Protein 2FA1 (pdb70)

Secondary structure (DSSP, 8-state):
-PPPSSSEEEETT--SS-TT-EEEEEEEEEPPHHHHHHHTS-TTSEEEEEEEEEEETTEEEEEEEEEES-GGGHHHHTT--BS-HHHHHHHHH---EEEEEEEEEEEE--THHHHHHT--TT-EEEEEEEEEEETT-SS-SEEEEEEEETTTEEEEEE-/-PPPSSSEEEETTTGGG-TT-EEEEEEEEEPPHHHHHHHT--TT-EEEEEEEEEEETTEEEEEEEEEES-GGGHHHHTT--BS-HHHHHHHHH---EEEEEEEEEEEE--THHHHHHT--TT-EEEEEEEEEEESS-SSEEEEEEEEEETTTEEEEEE-

InterPro domains:
  IPR000524 Transcription regulator HTH, GntR [PF00392] (14-75)
  IPR000524 Transcription regulator HTH, GntR [PR00035] (35-49)
  IPR000524 Transcription regulator HTH, GntR [PR00035] (49-65)
  IPR000524 Transcription regulator HTH, GntR [PS50949] (11-78)
  IPR000524 Transcription regulator HTH, GntR [SM00345] (17-75)
  IPR000524 Transcription regulator HTH, GntR [cd07377] (12-75)
  IPR011663 UbiC transcription regulator-associated [PF07702] (97-235)
  IPR011663 UbiC transcription regulator-associated [SM00866] (96-236)
  IPR012702 Phosphonate C-P lyase system, transcriptional regulator PhnF [TIGR02325] (6-241)
  IPR028978 Chorismate pyruvate-lyase/UbiC transcription regulator-associated domain superfamily [G3DSA:3.40.1410.10] (83-241)
  IPR028978 Chorismate pyruvate-lyase/UbiC transcription regulator-associated domain superfamily [SSF64288] (63-240)
  IPR036388 Winged helix-like DNA-binding domain superfamily [G3DSA:1.10.10.10] (3-76)
  IPR036390 Winged helix DNA-binding domain superfamily [SSF46785] (8-79)
  IPR050679 Bacterial HTH-type transcriptional regulator [PTHR44846] (12-240)

Solvent-accessible surface area: 14384 Å² total; per-residue (Å²): 86,22,69,55,75,15,174,35,58,32,59,6,69,99,45,22,9,60,98,79,2,91,57,80,67,22,40,75,94,91,4,54,29,85,3,3,76,0,3,64,58,96,118,38,114,69,1,0,3,0,34,1,6,26,97,47,152,51,70,1,0,6,3,15,17,0,28,0,33,59,77,113,17,62,79,23,0,70,161,2,106,56,12,16,0,13,58,44,1,104,135,105,54,59,18,28,6,137,28,30,41,1,28,1,8,4,79,86,0,98,72,107,24,20,142,93,1,102,14,94,103,60,16,15,0,0,1,8,4,10,5,2,29,109,112,83,86,113,74,15,15,0,1,10,18,12,13,0,49,7,93,40,0,0,12,26,6,107,110,122,3,86,52,98,18,186,56,58,19,44,0,77,88,0,11,23,35,94,76,9,90,56,91,43,27,47,75,90,83,3,60,26,69,3,2,97,0,9,66,57,92,121,36,103,68,0,0,2,0,33,2,8,9,99,48,147,52,61,2,2,1,4,5,18,2,29,0,32,61,78,117,12,52,79,24,0,60,161,4,96,50,17,18,2,36,62,47,1,98,122,108,49,50,20,30,22,169,43,30,56,1,39,2,2,5,66,100,0,113,78,111,34,14,121,81,0,104,12,99,96,61,10,8,0,0,0,0,2,4,5,8,19,122,93,67,126,85,77,28,22,1,0,2,20,0,8,0,41,6,80,16,3,0,1,17,8,111,106

B-factor: mean 25.64, std 10.81, range [7.64, 67.78]

Foldseek 3Di:
DDDDQAQAEAALQDDADAQFKFWPDWDWFFADPVRCVLQVHDGGDIWTWIWIFHADPNQTFKIKIKTFRDCVCVVQQVPDGGGGSQVSCCVVPVFRKAWDDKDKDKWFDDDVRCVVNVHDGGQIWIKIWTFIPGPDDPRTGMIMIMIGRPNHYDYDYDD/DDDDPAQAEAAPQQVQFAFQKFWPDWDWWFADPVRCVLQVHDGGDTWIWIWIWHDDPPQTFKIKIKTFRDCVCRVQQVPDGGGGSQVSSCVVPVWHKDWDDKDKDKWFDDDVRCVVNVHDGGQMWIWIWTFIPTVDDDRGGMIMIMIGRPNHYDYDYDD

Organism: Escherichia coli (strain K12) (NCBI:txid83333)

Radius of gyration: 20.99 Å; Cα contacts (8 Å, |Δi|>4): 814; chains: 2; bounding box: 47×41×61 Å

Nearest PDB structures (foldseek):
  2fa1-assembly1_B  TM=9.844E-01  e=2.636E-29  Escherichia coli
  4u0w-assembly1_A  TM=7.525E-01  e=2.183E-10  Bacillus subtilis subsp. subtilis str. 168
  3f8m-assembly1_B  TM=8.424E-01  e=2.286E-09  Mycolicibacterium smegmatis MC2 155
  2wv0-assembly4_G-2  TM=7.959E-01  e=7.821E-09  Bacillus subtilis
  2wv0-assembly3_F  TM=7.659E-01  e=9.250E-09  Bacillus subtilis

Sequence (318 aa):
HMN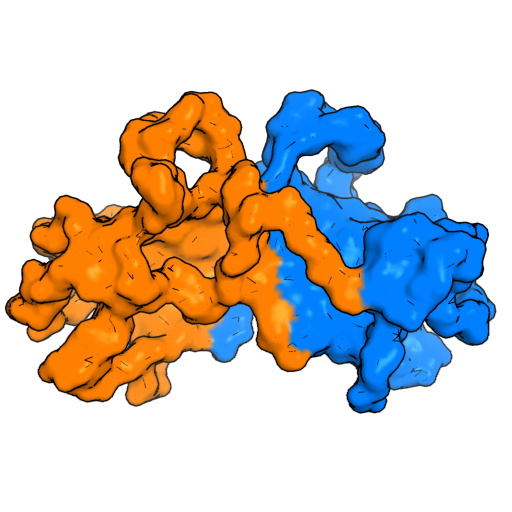NAQARFSQQNLLDQGSHPTSEKLLLSVLRPASGHVADALGITEGEENVIHLRTLRRVNGVALCLIDHYFADLTLWPTLQRFDSGSLHDFLREQTGIALRRRSQTRISARRAQAKECQRLEIPNMSPPLLCVRTLNHRDDGESSPAEYSVSLTTRADMMIEFTMEHHMNAQARFSQNLLDQGSHPTSEKLLSVLRPASGHVADALGITEGENVIHLRTLRRRVNGVALCLIDHYFADLTLWPTLQRFDSGSLHDFLREQTGIALRRRSQTRISARRAQAKECQRLEIPNMSPLLCVRTTLNHRDGESSPAEYSVSLTRADMIEFTMEH

CATH classification: 3.40.1410.10

Structure (mmCIF, N/CA/C/O backbone):
data_2FA1
#
_entry.id   2FA1
#
_cell.length_a   46.765
_cell.length_b   51.572
_cell.length_c   63.961
_cell.angle_alpha   90.00
_cell.angle_beta   103.64
_cell.angle_gamma   90.00
#
_symmetry.space_group_name_H-M   'P 1 21 1'
#
loop_
_entity.id
_entity.type
_entity.pdbx_description
1 polymer 'Probable transcriptional regulator phnF'
2 non-polymer beta-D-fructopyranose
3 water water
#
loop_
_atom_site.group_PDB
_atom_site.id
_atom_site.type_symbol
_atom_site.label_atom_id
_atom_site.label_alt_id
_atom_site.label_comp_id
_atom_site.label_asym_id
_atom_site.label_entity_id
_atom_site.label_seq_id
_atom_site.pdbx_PDB_ins_code
_atom_site.Cartn_x
_atom_site.Cartn_y
_atom_site.Cartn_z
_atom_site.occupancy
_atom_site.B_iso_or_equiv
_atom_site.auth_seq_id
_atom_site.auth_comp_id
_atom_site.auth_asym_id
_atom_site.auth_atom_id
_atom_site.pdbx_PDB_model_num
ATOM 1 N N . HIS A 1 2 ? 6.862 16.739 64.044 1.00 37.59 83 HIS A N 1
ATOM 2 C CA . HIS A 1 2 ? 6.120 17.334 62.881 1.00 35.31 83 HIS A CA 1
ATOM 3 C C . HIS A 1 2 ? 6.586 18.785 62.626 1.00 34.58 83 HIS A C 1
ATOM 4 O O . HIS A 1 2 ? 6.801 19.563 63.563 1.00 32.33 83 HIS A O 1
ATOM 6 N N . MET A 1 3 ? 6.753 19.165 61.361 1.00 32.25 84 MET A N 1
ATOM 7 C CA . MET A 1 3 ? 7.227 20.527 61.049 1.00 31.56 84 MET A CA 1
ATOM 8 C C . MET A 1 3 ? 6.107 21.574 60.883 1.00 34.26 84 MET A C 1
ATOM 9 O O . MET A 1 3 ? 5.061 21.306 60.282 1.00 35.26 84 MET A O 1
ATOM 14 N N A ASN A 1 4 ? 6.321 22.754 61.427 0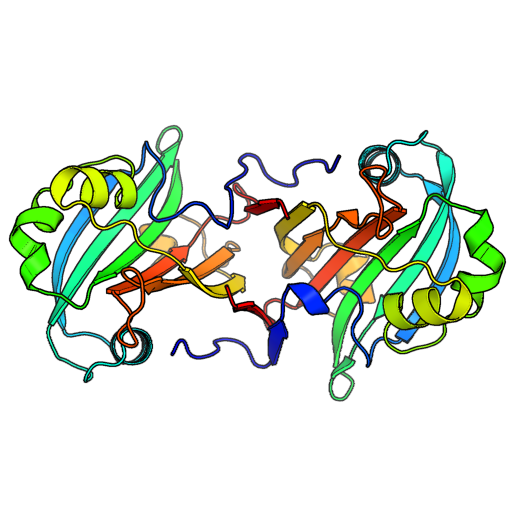.50 34.43 85 ASN A N 1
ATOM 15 N N B ASN A 1 4 ? 6.385 22.779 61.381 0.50 34.70 85 ASN A N 1
ATOM 16 C CA A ASN A 1 4 ? 5.389 23.808 61.164 0.50 34.79 85 ASN A CA 1
ATOM 17 C CA B ASN A 1 4 ? 5.515 23.939 61.233 0.50 35.23 85 ASN A CA 1
ATOM 18 C C A ASN A 1 4 ? 5.458 24.147 59.675 0.50 34.67 85 ASN A C 1
ATOM 19 C C B ASN A 1 4 ? 5.597 24.502 59.793 0.50 35.13 85 ASN A C 1
ATOM 20 O O A ASN A 1 4 ? 6.402 23.772 58.992 0.50 33.61 85 ASN A O 1
ATOM 21 O O B ASN A 1 4 ? 6.699 24.627 59.255 0.50 33.24 85 ASN A O 1
ATOM 30 N N . ALA A 1 5 ? 4.446 24.856 59.200 1.00 35.53 86 ALA A N 1
ATOM 31 C CA . ALA A 1 5 ? 4.391 25.346 57.789 1.00 35.83 86 ALA A CA 1
ATOM 32 C C . ALA A 1 5 ? 4.863 26.802 57.715 1.00 35.69 86 ALA A C 1
ATOM 33 O O . ALA A 1 5 ? 4.477 27.582 58.565 1.00 36.17 86 ALA A O 1
ATOM 35 N N . GLN A 1 6 ? 5.721 27.151 56.741 1.00 34.84 87 GLN A N 1
ATOM 36 C CA . GLN A 1 6 ? 6.311 28.480 56.571 1.00 36.27 87 GLN A CA 1
ATOM 37 C C . GLN A 1 6 ? 5.482 29.348 55.628 1.00 35.20 87 GLN A C 1
ATOM 38 O O . GLN A 1 6 ? 5.872 30.481 55.303 1.00 36.29 87 GLN A O 1
ATOM 44 N N . ALA A 1 7 ? 4.388 28.776 55.142 1.00 34.18 88 ALA A N 1
ATOM 45 C CA . ALA A 1 7 ? 3.547 29.454 54.177 1.00 33.88 88 ALA A CA 1
ATOM 46 C C . ALA A 1 7 ? 2.098 29.104 54.435 1.00 33.05 88 ALA A C 1
ATOM 47 O O . ALA A 1 7 ? 1.776 28.072 55.042 1.00 32.61 88 ALA A O 1
ATOM 49 N N . ARG A 1 8 ? 1.235 29.995 53.962 1.00 32.32 89 ARG A N 1
ATOM 50 C CA . ARG A 1 8 ? -0.217 29.870 54.048 1.00 32.41 89 ARG A CA 1
ATOM 51 C C . ARG A 1 8 ? -0.690 28.529 53.563 1.00 31.28 89 ARG A C 1
ATOM 52 O O . ARG A 1 8 ? -1.444 27.868 54.286 1.00 33.75 89 ARG A O 1
ATOM 60 N N . PHE A 1 9 ? -0.258 28.086 52.368 1.00 27.57 90 PHE A N 1
ATOM 61 C CA . PHE A 1 9 ? -0.755 26.823 51.763 1.00 26.09 90 PHE A CA 1
ATOM 62 C C . PHE A 1 9 ? 0.377 25.798 51.593 1.00 25.83 90 PHE A C 1
ATOM 63 O O . PHE A 1 9 ? 1.484 26.215 51.352 1.00 22.52 90 PHE A O 1
ATOM 71 N N . SER A 1 10 ? 0.092 24.484 51.661 1.00 26.17 91 SER A N 1
ATOM 72 C CA . SER A 1 10 ? 1.117 23.406 51.394 1.00 27.16 91 SER A CA 1
ATOM 73 C C . SER A 1 10 ? 0.728 22.621 50.173 1.00 26.52 91 SER A C 1
ATOM 74 O O . SER A 1 10 ? -0.459 22.291 50.000 1.00 26.18 91 SER A O 1
ATOM 77 N N A GLN A 1 11 ? 1.661 22.359 49.251 0.50 25.43 92 GLN A N 1
ATOM 78 N N B GLN A 1 11 ? 1.732 22.292 49.369 0.50 25.34 92 GLN A N 1
ATOM 79 C CA A GLN A 1 11 ? 1.383 21.507 48.078 0.50 25.83 92 GLN A CA 1
ATOM 80 C CA B GLN A 1 11 ? 1.563 21.506 48.179 0.50 25.48 92 GLN A CA 1
ATOM 81 C C A GLN A 1 11 ? 2.387 20.355 48.055 0.50 25.89 92 GLN A C 1
ATOM 82 C C B GLN A 1 11 ? 2.434 20.271 48.260 0.50 25.76 92 GLN A C 1
ATOM 83 O O A GLN A 1 11 ? 3.577 20.562 48.215 0.50 24.02 92 GLN A O 1
ATOM 84 O O B GLN A 1 11 ? 3.582 20.330 48.651 0.50 24.26 92 GLN A O 1
ATOM 95 N N . ASN A 1 12 ? 1.899 19.137 47.843 1.00 25.73 93 ASN A N 1
ATOM 96 C CA . ASN A 1 12 ? 2.762 17.978 47.716 1.00 26.92 93 ASN A CA 1
ATOM 97 C C . ASN A 1 12 ? 3.633 18.025 46.451 1.00 27.00 93 ASN A C 1
ATOM 98 O O . ASN A 1 12 ? 3.171 18.132 45.299 1.00 28.95 93 ASN A O 1
ATOM 103 N N . LEU A 1 13 ? 4.930 17.977 46.656 1.00 26.26 94 LEU A N 1
ATOM 104 C CA . LEU A 1 13 ? 5.891 18.134 45.564 1.00 27.28 94 LEU A CA 1
ATOM 105 C C . LEU A 1 13 ? 5.686 16.992 44.584 1.00 29.18 94 LEU A C 1
ATOM 106 O O . LEU A 1 13 ? 5.880 17.159 43.396 1.00 30.10 94 LEU A O 1
ATOM 111 N N . LEU A 1 14 ? 5.263 15.834 45.066 1.00 31.48 95 LEU A N 1
ATOM 112 C CA . LEU A 1 14 ? 5.120 14.692 44.165 1.00 35.45 95 LEU A CA 1
ATOM 113 C C . LEU A 1 14 ? 3.733 14.564 43.527 1.00 37.02 95 LEU A C 1
ATOM 114 O O . LEU A 1 14 ? 3.574 13.715 42.636 1.00 37.02 95 LEU A O 1
ATOM 119 N N . ASP A 1 15 ? 2.775 15.409 43.941 1.00 39.18 96 ASP A N 1
ATOM 120 C CA . ASP A 1 15 ? 1.476 15.554 43.240 1.00 41.18 96 ASP A CA 1
ATOM 121 C C . ASP A 1 15 ? 1.770 15.925 41.806 1.00 40.71 96 ASP A C 1
ATOM 122 O O . ASP A 1 15 ? 2.557 16.823 41.551 1.00 42.06 96 ASP A O 1
ATOM 127 N N . GLN A 1 16 ? 1.135 15.191 40.885 1.00 39.81 97 GLN A N 1
ATOM 128 C CA . GLN A 1 16 ? 1.288 15.329 39.438 1.00 38.78 97 GLN A CA 1
ATOM 129 C C . GLN A 1 16 ? 0.310 16.349 38.854 1.00 38.76 97 GLN A C 1
ATOM 130 O O . GLN A 1 16 ? -0.845 16.422 39.282 1.00 37.98 97 GLN A O 1
ATOM 136 N N . GLY A 1 17 ? 0.787 17.162 37.903 1.00 39.41 98 GLY A N 1
ATOM 137 C CA . GLY A 1 17 ? -0.080 18.045 37.110 1.00 38.22 98 GLY A CA 1
ATOM 138 C C . GLY A 1 17 ? -0.451 19.338 37.806 1.00 38.00 98 GLY A C 1
ATOM 139 O O . GLY A 1 17 ? 0.434 20.118 38.204 1.00 40.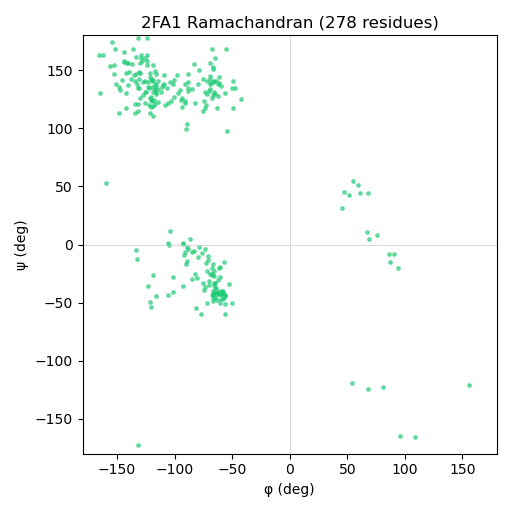14 98 GLY A O 1
ATOM 140 N N . SER A 1 18 ? -1.754 19.575 37.966 1.00 35.16 99 SER A N 1
ATOM 141 C CA . SER A 1 18 ? -2.279 20.885 38.411 1.00 30.51 99 SER A CA 1
ATOM 142 C C . SER A 1 18 ? -3.249 20.658 39.585 1.00 30.94 99 SER A C 1
ATOM 143 O O . SER A 1 18 ? -3.689 19.556 39.758 1.00 29.15 99 SER A O 1
ATOM 146 N N . HIS A 1 19 ? -3.557 21.682 40.411 1.00 29.61 100 HIS A N 1
ATOM 147 C CA . HIS A 1 19 ? -4.512 21.495 41.573 1.00 28.42 100 HIS A CA 1
ATOM 148 C C . HIS A 1 19 ? -5.981 21.201 41.141 1.00 26.48 100 HIS A C 1
ATOM 149 O O . HIS A 1 19 ? -6.411 21.717 40.132 1.00 25.44 100 HIS A O 1
ATOM 156 N N . PRO A 1 20 ? -6.813 20.451 41.932 1.00 26.81 101 PRO A N 1
ATOM 157 C CA . PRO A 1 20 ? -8.233 20.213 41.547 1.00 26.63 101 PRO A CA 1
ATOM 158 C C . PRO A 1 20 ? -9.129 21.430 41.312 1.00 25.00 101 PRO A C 1
ATOM 159 O O . PRO A 1 20 ? -10.172 21.288 40.663 1.00 25.97 101 PRO A O 1
ATOM 163 N N . THR A 1 21 ? -8.700 22.630 41.761 1.00 24.89 102 THR A N 1
ATOM 164 C CA . THR A 1 21 ? -9.371 23.874 41.438 1.00 24.74 102 THR A CA 1
ATOM 165 C C . THR A 1 21 ? -8.627 24.699 40.381 1.00 23.95 102 THR A C 1
ATOM 166 O O . THR A 1 21 ? -9.003 25.852 40.143 1.00 26.08 102 THR A O 1
ATOM 170 N N . SER A 1 22 ? -7.636 24.117 39.731 1.00 22.52 103 SER A N 1
ATOM 171 C CA . SER A 1 22 ? -6.877 24.891 38.697 1.00 21.32 103 SER A CA 1
ATOM 172 C C . SER A 1 22 ? -7.777 25.134 37.506 1.00 21.65 103 SER A C 1
ATOM 173 O O . SER A 1 22 ? -8.700 24.336 37.244 1.00 21.65 103 SER A O 1
ATOM 176 N N . GLU A 1 23 ? -7.590 26.303 36.892 1.00 17.72 104 GLU A N 1
ATOM 177 C CA . GLU A 1 23 ? -8.320 26.648 35.650 1.00 16.72 104 GLU A CA 1
ATOM 178 C C . GLU A 1 23 ? -7.403 26.650 34.472 1.00 16.33 104 GLU A C 1
ATOM 179 O O . GLU A 1 23 ? -6.262 27.076 34.576 1.00 13.45 104 GLU A O 1
ATOM 185 N N . LYS A 1 24 ? -7.911 26.248 33.320 1.00 13.89 105 LYS A N 1
ATOM 186 C CA . LYS A 1 24 ? -7.142 26.407 32.047 1.00 13.63 105 LYS A CA 1
ATOM 187 C C . LYS A 1 24 ? -7.142 27.830 31.633 1.00 13.46 105 LYS A C 1
ATOM 188 O O . LYS A 1 24 ? -8.242 28.431 31.442 1.00 14.91 105 LYS A O 1
ATOM 195 N N . LEU A 1 25 ? -5.960 28.326 31.314 1.00 11.37 106 LEU A N 1
ATOM 196 C CA . LEU A 1 25 ? -5.788 29.647 30.717 1.00 12.28 106 LEU A CA 1
ATOM 197 C C . LEU A 1 25 ? -5.634 29.528 29.214 1.00 13.83 106 LEU A C 1
ATOM 198 O O . LEU A 1 25 ? -6.133 30.380 28.496 1.00 16.94 106 LEU A O 1
ATOM 203 N N A LEU A 1 26 ? -5.022 28.472 28.719 0.50 13.66 107 LEU A N 1
ATOM 204 N N B LEU A 1 26 ? -4.830 28.551 28.778 0.50 14.20 107 LEU A N 1
ATOM 205 C CA A LEU A 1 26 ? -4.886 28.360 27.268 0.50 13.92 107 LEU A CA 1
ATOM 206 C CA B LEU A 1 26 ? -4.537 28.270 27.347 0.50 15.66 107 LEU A CA 1
ATOM 207 C C A LEU A 1 26 ? -4.547 26.935 26.937 0.50 13.97 107 LEU A C 1
ATOM 208 C C B LEU A 1 26 ? -4.656 26.778 27.023 0.50 14.50 107 LEU A C 1
ATOM 209 O O A LEU A 1 26 ? -3.909 26.275 27.721 0.50 13.56 107 LEU A O 1
ATOM 210 O O B LEU A 1 26 ? -4.372 25.923 27.846 0.50 12.96 107 LEU A O 1
ATOM 219 N N . SER A 1 27 ? -5.041 26.466 25.779 1.00 14.12 108 SER A N 1
ATOM 220 C CA . SER A 1 27 ? -4.617 25.143 25.193 1.00 14.49 108 SER A CA 1
ATOM 221 C C . SER A 1 27 ? -4.395 25.440 23.708 1.00 15.87 108 SER A C 1
ATOM 222 O O . SER A 1 27 ? -5.365 25.934 23.033 1.00 18.02 108 SER A O 1
ATOM 225 N N . VAL A 1 28 ? -3.139 25.304 23.261 1.00 15.81 109 VAL A N 1
ATOM 226 C CA . VAL A 1 28 ? -2.815 25.639 21.875 1.00 17.91 109 VAL A CA 1
ATOM 227 C C . VAL A 1 28 ? -1.782 24.707 21.331 1.00 18.75 109 VAL A C 1
ATOM 228 O O . VAL A 1 28 ? -1.071 24.079 22.095 1.00 19.09 109 VAL A O 1
ATOM 232 N N . LEU A 1 29 ? -1.695 24.579 20.002 1.00 18.63 110 LEU A N 1
ATOM 233 C CA . LEU A 1 29 ? -0.496 23.981 19.438 1.00 21.28 110 LEU A CA 1
ATOM 234 C C . LEU A 1 29 ? 0.507 25.082 19.149 1.00 21.94 110 LEU A C 1
ATOM 235 O O . LEU A 1 29 ? 0.136 26.158 18.618 1.00 24.11 110 LEU A O 1
ATOM 240 N N . ARG A 1 30 ? 1.772 24.860 19.440 1.00 20.42 111 ARG A N 1
ATOM 241 C CA . ARG A 1 30 ? 2.722 25.917 19.172 1.00 22.48 111 ARG A CA 1
ATOM 242 C C . ARG A 1 30 ? 4.124 25.336 18.996 1.00 23.37 111 ARG A C 1
ATOM 243 O O . ARG A 1 30 ? 4.445 24.314 19.532 1.00 20.94 111 ARG A O 1
ATOM 251 N N . PRO A 1 31 ? 5.008 26.016 18.230 1.00 23.25 112 PRO A N 1
ATOM 252 C CA . PRO A 1 31 ? 6.385 25.556 18.138 1.00 23.92 112 PRO A CA 1
ATOM 253 C C . PRO A 1 31 ? 7.128 25.514 19.472 1.00 24.18 112 PRO A C 1
ATOM 254 O O . PRO A 1 31 ? 6.977 26.439 20.281 1.00 26.92 112 PRO A O 1
ATOM 258 N N . ALA A 1 32 ? 7.873 24.434 19.718 1.00 23.28 113 ALA A N 1
ATOM 259 C CA . ALA A 1 32 ? 8.712 24.234 20.880 1.00 24.18 113 ALA A CA 1
ATOM 260 C C . ALA A 1 32 ? 9.901 25.220 20.875 1.00 25.86 113 ALA A C 1
ATOM 261 O O . ALA A 1 32 ? 10.652 25.345 19.876 1.00 24.27 113 ALA A O 1
ATOM 263 N N . SER A 1 33 ? 10.021 25.944 21.971 1.00 25.81 114 SER A N 1
ATOM 264 C CA . SER A 1 33 ? 11.223 26.749 22.249 1.00 27.83 114 SER A CA 1
ATOM 265 C C . SER A 1 33 ? 12.436 25.860 22.504 1.00 27.88 114 SER A C 1
ATOM 266 O O . SER A 1 33 ? 12.299 24.672 22.698 1.00 28.22 114 SER A O 1
ATOM 269 N N . GLY A 1 34 ? 13.639 26.426 22.538 1.00 27.84 115 GLY A N 1
ATOM 270 C CA . GLY A 1 34 ? 14.801 25.590 22.755 1.00 27.18 115 GLY A CA 1
ATOM 271 C C . GLY A 1 34 ? 14.778 24.845 24.053 1.00 26.77 115 GLY A C 1
ATOM 272 O O . GLY A 1 34 ? 15.095 23.672 24.057 1.00 27.88 115 GLY A O 1
ATOM 273 N N . HIS A 1 35 ? 14.326 25.466 25.158 1.00 26.63 116 HIS A N 1
ATOM 274 C CA . HIS A 1 35 ? 14.239 24.777 26.482 1.00 26.26 116 HIS A CA 1
ATOM 275 C C . HIS A 1 35 ? 13.195 23.676 26.458 1.00 22.95 116 HIS A C 1
ATOM 276 O O . HIS A 1 35 ? 13.424 22.585 27.029 1.00 23.78 116 HIS A O 1
ATOM 283 N N . VAL A 1 36 ? 12.059 23.977 25.842 1.00 22.45 117 VAL A N 1
ATOM 284 C CA . VAL A 1 36 ? 10.980 22.987 25.786 1.00 19.93 117 VAL A CA 1
ATOM 285 C C . VAL A 1 36 ? 11.395 21.763 24.917 1.00 20.60 117 VAL A C 1
ATOM 286 O O . VAL A 1 36 ? 11.186 20.580 25.302 1.00 19.82 117 VAL A O 1
ATOM 290 N N . ALA A 1 37 ? 11.903 22.052 23.749 1.00 21.76 118 ALA A N 1
ATOM 291 C CA . ALA A 1 37 ? 12.437 20.979 22.854 1.00 24.06 118 ALA A CA 1
ATOM 292 C C . ALA A 1 37 ? 13.541 20.121 23.524 1.00 24.59 118 ALA A C 1
ATOM 293 O O . ALA A 1 37 ? 13.520 18.860 23.463 1.00 25.59 118 ALA A O 1
ATOM 295 N N . ASP A 1 38 ? 14.497 20.759 24.223 1.00 23.85 119 ASP A N 1
ATOM 296 C CA . ASP A 1 38 ? 15.472 19.972 25.005 1.00 23.90 119 ASP A CA 1
ATOM 297 C C . ASP A 1 38 ? 14.880 19.117 26.041 1.00 23.14 119 ASP A C 1
ATOM 298 O O . ASP A 1 38 ? 15.267 18.009 26.211 1.00 24.10 119 ASP A O 1
ATOM 303 N N . ALA A 1 39 ? 13.896 19.627 26.791 1.00 20.31 120 ALA A N 1
ATOM 304 C CA . ALA A 1 39 ? 13.307 18.835 27.797 1.00 18.92 120 ALA A CA 1
ATOM 305 C C . ALA A 1 39 ? 12.577 17.577 27.243 1.00 17.56 120 ALA A C 1
ATOM 306 O O . ALA A 1 39 ? 12.586 16.530 27.882 1.00 21.02 120 ALA A O 1
ATOM 308 N N . LEU A 1 40 ? 11.852 17.787 26.134 1.00 18.03 121 LEU A N 1
ATOM 309 C CA . LEU A 1 40 ? 10.970 16.763 25.516 1.00 17.81 121 LEU A CA 1
ATOM 310 C C . LEU A 1 40 ? 11.794 15.878 24.597 1.00 21.66 121 LEU A C 1
ATOM 311 O O . LEU A 1 40 ? 11.269 14.894 24.083 1.00 24.16 121 LEU A O 1
ATOM 316 N N . GLY A 1 41 ? 13.057 16.245 24.415 1.00 23.88 122 GLY A N 1
ATOM 317 C CA . GLY A 1 41 ? 13.949 15.498 23.483 1.00 23.76 122 GLY A CA 1
ATOM 318 C C . GLY A 1 41 ? 13.461 15.490 22.044 1.00 24.46 122 GLY A C 1
ATOM 319 O O . GLY A 1 41 ? 13.552 14.412 21.380 1.00 24.92 122 GLY A O 1
ATOM 320 N N . ILE A 1 42 ? 13.015 16.654 21.549 1.00 21.07 123 ILE A N 1
ATOM 321 C CA . ILE A 1 42 ? 12.543 16.913 20.192 1.00 21.76 123 ILE A CA 1
ATOM 322 C C . ILE A 1 42 ? 13.314 18.048 19.549 1.00 23.37 123 ILE A C 1
ATOM 323 O O . ILE A 1 42 ? 14.155 18.674 20.180 1.00 25.19 123 ILE A O 1
ATOM 328 N N . THR A 1 43 ? 13.020 18.357 18.288 1.00 2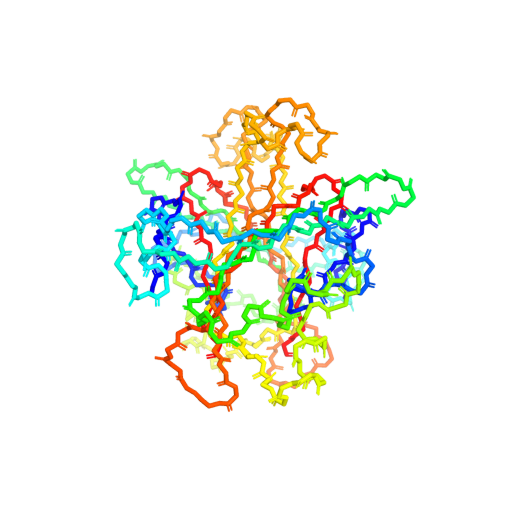5.32 124 THR A N 1
ATOM 329 C CA . THR A 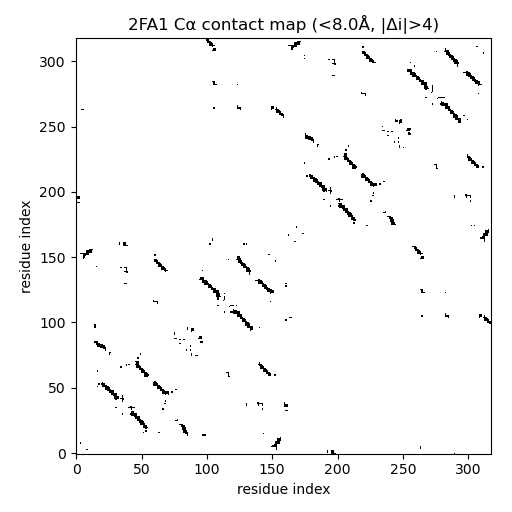1 43 ? 13.730 19.403 17.591 1.00 26.50 124 THR A CA 1
ATOM 330 C C . THR A 1 43 ? 13.104 20.736 17.901 1.00 27.33 124 THR A C 1
ATOM 331 O O . THR 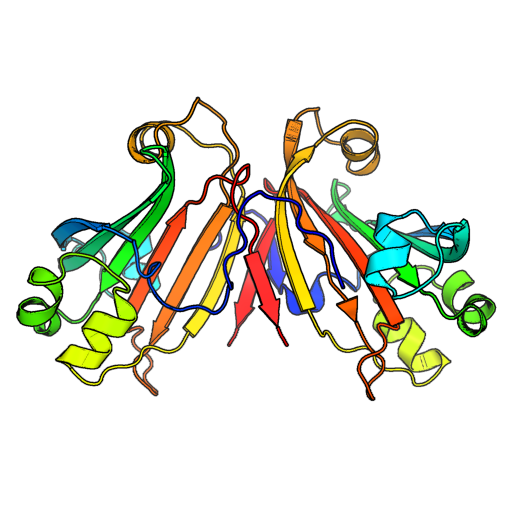A 1 43 ? 11.873 20.863 17.847 1.00 27.73 124 THR A O 1
ATOM 335 N N . GLU A 1 44 ? 13.944 21.730 18.223 1.00 27.66 125 GLU A N 1
ATOM 336 C CA . GLU A 1 44 ? 13.435 23.093 18.387 1.00 29.35 125 GLU A CA 1
ATOM 337 C C . GLU A 1 44 ? 12.589 23.507 17.204 1.00 28.29 125 GLU A C 1
ATOM 338 O O . GLU A 1 44 ? 12.990 23.276 16.054 1.00 30.07 125 GLU A O 1
ATOM 344 N N . GLY A 1 45 ? 11.422 24.112 17.440 1.00 26.35 126 GLY A N 1
ATOM 345 C CA . GLY A 1 45 ? 10.527 24.502 16.379 1.00 23.55 126 GLY A CA 1
ATOM 346 C C . GLY A 1 45 ? 9.348 23.565 15.990 1.00 23.63 126 GLY A C 1
ATOM 347 O O . GLY A 1 45 ? 8.342 24.008 15.387 1.00 23.13 126 GLY A O 1
ATOM 348 N N A GLU A 1 46 ? 9.460 22.268 16.275 0.50 22.72 127 GLU A N 1
ATOM 349 N N B GLU A 1 46 ? 9.498 22.291 16.378 0.50 22.34 127 GLU A N 1
ATOM 350 C CA A GLU A 1 46 ? 8.318 21.398 15.965 0.50 21.62 127 GLU A CA 1
ATOM 351 C CA B GLU A 1 46 ? 8.440 21.279 16.248 0.50 21.90 127 GLU A CA 1
ATOM 352 C C A GLU A 1 46 ? 7.267 21.621 17.039 0.50 20.27 127 GLU A C 1
ATOM 353 C C B GLU A 1 46 ? 7.229 21.722 17.093 0.50 20.08 127 GLU A C 1
ATOM 354 O O A GLU A 1 46 ? 7.643 21.836 18.214 0.50 19.18 127 GLU A O 1
ATOM 355 O O B GLU A 1 46 ? 7.435 22.258 18.183 0.50 20.49 127 GLU A O 1
ATOM 366 N N . ASN A 1 47 ? 6.006 21.460 16.627 1.00 19.93 128 ASN A N 1
ATOM 367 C CA . ASN A 1 47 ? 4.799 21.811 17.416 1.00 19.68 128 ASN A CA 1
ATOM 368 C C . ASN A 1 47 ? 4.786 20.920 18.633 1.00 17.56 128 ASN A C 1
ATOM 369 O O . ASN A 1 47 ? 5.105 19.793 18.550 1.00 17.10 128 ASN A O 1
ATOM 374 N N . VAL A 1 48 ? 4.261 21.467 19.717 1.00 16.42 129 VAL A N 1
ATOM 375 C CA . VAL A 1 48 ? 3.930 20.696 20.932 1.00 15.05 129 VAL A CA 1
ATOM 376 C C . VAL A 1 48 ? 2.533 21.238 21.344 1.00 14.63 129 VAL A C 1
ATOM 377 O O . VAL A 1 48 ? 2.058 22.209 20.789 1.00 14.28 129 VAL A O 1
ATOM 381 N N . ILE A 1 49 ? 1.865 20.538 22.282 1.00 12.28 130 ILE A N 1
ATOM 382 C CA . ILE A 1 49 ? 0.595 21.013 22.819 1.00 10.35 130 ILE A CA 1
ATOM 383 C C . ILE A 1 49 ? 1.033 21.782 24.066 1.00 11.52 130 ILE A C 1
ATOM 384 O O . ILE A 1 49 ? 1.713 21.237 24.907 1.00 12.34 130 ILE A O 1
ATOM 389 N N . HIS A 1 50 ? 0.607 23.032 24.145 1.00 11.55 131 HIS A N 1
ATOM 390 C CA . HIS A 1 50 ? 0.902 23.834 25.342 1.00 10.66 131 HIS A CA 1
ATOM 391 C C . HIS A 1 50 ? -0.426 24.136 26.028 1.00 12.08 131 HIS A C 1
ATOM 392 O O . HIS A 1 50 ? -1.322 24.735 25.409 1.00 11.13 131 HIS A O 1
ATOM 399 N N . LEU A 1 51 ? -0.499 23.724 27.312 1.00 10.05 132 LEU A N 1
ATOM 400 C CA . LEU A 1 51 ? -1.651 24.071 28.181 1.00 10.50 132 LEU A CA 1
ATOM 401 C C . LEU A 1 51 ? -1.085 24.929 29.282 1.00 11.25 132 LEU A C 1
ATOM 402 O O . LEU A 1 51 ? -0.059 24.547 29.876 1.00 11.65 132 LEU A O 1
ATOM 407 N N . ARG A 1 52 ? -1.799 26.010 29.642 1.00 9.89 133 ARG A N 1
ATOM 408 C CA . ARG A 1 52 ? -1.362 26.772 30.810 1.00 10.54 133 ARG A CA 1
ATOM 409 C C . ARG A 1 52 ? -2.487 26.734 31.828 1.00 9.93 133 ARG A C 1
ATOM 410 O O . ARG A 1 52 ? -3.688 26.921 31.467 1.00 11.91 133 ARG A O 1
ATOM 418 N N . THR A 1 53 ? -2.162 26.505 33.094 1.00 9.69 134 THR A N 1
ATOM 419 C CA . THR A 1 53 ? -3.233 26.468 34.137 1.00 10.95 134 THR A CA 1
ATOM 420 C C . THR A 1 53 ? -2.839 27.453 35.216 1.00 9.81 134 THR A C 1
ATOM 421 O O . THR A 1 53 ? -1.675 27.841 35.375 1.00 9.85 134 THR A O 1
ATOM 425 N N . LEU A 1 54 ? -3.882 27.833 35.993 1.00 9.78 135 LEU A N 1
ATOM 426 C CA . LEU A 1 54 ? -3.571 28.747 37.118 1.00 10.96 135 LEU A CA 1
ATOM 427 C C . LEU A 1 54 ? -4.516 28.398 38.280 1.00 12.71 135 LEU A C 1
ATOM 428 O O . LEU A 1 54 ? -5.718 28.136 38.068 1.00 13.60 135 LEU A O 1
ATOM 433 N N . ARG A 1 55 ? -3.933 28.469 39.474 1.00 11.62 136 ARG A N 1
ATOM 434 C CA . ARG A 1 55 ? -4.756 28.261 40.731 1.00 12.13 136 ARG A CA 1
ATOM 435 C C . ARG A 1 55 ? -4.871 29.685 41.332 1.00 12.21 136 ARG A C 1
ATOM 436 O O . ARG A 1 55 ? -3.805 30.405 41.496 1.00 10.91 136 ARG A O 1
ATOM 444 N N . ARG A 1 56 ? -6.101 30.055 41.755 1.00 10.47 137 ARG A N 1
ATOM 445 C CA . ARG A 1 56 ? -6.303 31.352 42.426 1.00 11.34 137 ARG A CA 1
ATOM 446 C C . ARG A 1 56 ? -7.067 31.025 43.685 1.00 11.92 137 ARG A C 1
ATOM 447 O O . ARG A 1 56 ? -7.783 29.998 43.750 1.00 15.36 137 ARG A O 1
ATOM 455 N N . VAL A 1 57 ? -6.943 31.899 44.638 1.00 9.75 138 VAL A N 1
ATOM 456 C CA . VAL A 1 57 ? -7.785 31.837 45.882 1.00 11.68 138 VAL A CA 1
ATOM 457 C C . VAL A 1 57 ? -8.304 33.254 46.160 1.00 10.49 138 VAL A C 1
ATOM 458 O O . VAL A 1 57 ? -7.552 34.214 46.223 1.00 11.78 138 VAL A O 1
ATOM 462 N N . ASN A 1 58 ? -9.627 33.388 46.186 1.00 12.03 139 ASN A N 1
ATOM 463 C CA . ASN A 1 58 ? -10.326 34.676 46.233 1.00 11.61 139 ASN A CA 1
ATOM 464 C C . ASN A 1 58 ? -9.758 35.663 45.210 1.00 12.94 139 ASN A C 1
ATOM 465 O O . ASN A 1 58 ? -9.515 36.793 45.521 1.00 14.10 139 ASN A O 1
ATOM 470 N N . GLY A 1 59 ? -9.547 35.146 43.992 1.00 11.30 140 GLY A N 1
ATOM 471 C CA . GLY A 1 59 ? -9.039 36.040 42.968 1.00 13.98 140 GLY A CA 1
ATOM 472 C C . GLY A 1 59 ? -7.524 36.197 42.876 1.00 14.69 140 GLY A C 1
ATOM 473 O O . GLY A 1 59 ? -7.053 36.849 41.890 1.00 16.28 140 GLY A O 1
ATOM 474 N N . VAL A 1 60 ? -6.775 35.758 43.920 1.00 12.07 141 VAL A N 1
ATOM 475 C CA . VAL A 1 60 ? -5.351 36.031 44.032 1.00 12.22 141 VAL A CA 1
ATOM 476 C C . VAL A 1 60 ? -4.668 34.864 43.346 1.00 11.55 141 VAL A C 1
ATOM 477 O O . VAL A 1 60 ? -4.836 33.720 43.724 1.00 11.22 141 VAL A O 1
ATOM 481 N N . ALA A 1 61 ? -3.869 35.187 42.336 1.00 10.79 142 ALA A N 1
ATOM 482 C CA . ALA A 1 61 ? -3.135 34.112 41.613 1.00 9.12 142 ALA A CA 1
ATOM 483 C C . ALA A 1 61 ? -2.033 33.524 42.504 1.00 10.34 142 ALA A C 1
ATOM 484 O O . ALA A 1 61 ? -1.185 34.278 43.031 1.00 10.68 142 ALA A O 1
ATOM 486 N N . LEU A 1 62 ? -1.976 32.210 42.564 1.00 10.88 143 LEU A N 1
ATOM 487 C CA . LEU A 1 62 ? -0.997 31.559 43.432 1.00 11.10 143 LEU A CA 1
ATOM 488 C C . LEU A 1 62 ? 0.020 30.734 42.688 1.00 12.05 143 LEU A C 1
ATOM 489 O O . LEU A 1 62 ? 1.185 30.687 43.062 1.00 12.97 143 LEU A O 1
ATOM 494 N N . CYS A 1 63 ? -0.469 29.958 41.710 1.00 14.11 144 CYS A N 1
ATOM 495 C CA . CYS A 1 63 ? 0.388 28.934 41.084 1.00 14.36 144 CYS A CA 1
ATOM 496 C C . CYS A 1 63 ? 0.064 28.876 39.589 1.00 13.75 144 CYS A C 1
ATOM 497 O O . CYS A 1 63 ? -1.074 28.556 39.217 1.00 14.88 144 CYS A O 1
ATOM 500 N N . LEU A 1 64 ? 1.044 29.188 38.730 1.00 12.24 145 LEU A N 1
ATOM 501 C CA . LEU A 1 64 ? 0.817 29.163 37.301 1.00 12.16 145 LEU A CA 1
ATOM 502 C C . LEU A 1 64 ? 1.651 27.974 36.786 1.00 12.31 145 LEU A C 1
ATOM 503 O O . LEU A 1 64 ? 2.771 27.848 37.213 1.00 13.86 145 LEU A O 1
ATOM 508 N N . ILE A 1 65 ? 1.105 27.129 35.903 1.00 9.48 146 ILE A N 1
ATOM 509 C CA . ILE A 1 65 ? 1.939 26.018 35.343 1.00 9.86 146 ILE A CA 1
ATOM 510 C C . ILE A 1 65 ? 1.769 26.026 33.824 1.00 11.60 146 ILE A C 1
ATOM 511 O O . ILE A 1 65 ? 0.637 26.106 33.329 1.00 12.36 146 ILE A O 1
ATOM 516 N N . ASP A 1 66 ? 2.894 25.898 33.115 1.00 10.53 147 ASP A N 1
ATOM 517 C CA . ASP A 1 66 ? 2.914 25.712 31.676 1.00 10.24 147 ASP A CA 1
ATOM 518 C C . ASP A 1 66 ? 3.201 24.257 31.441 1.00 10.60 147 ASP A C 1
ATOM 519 O O . ASP A 1 66 ? 4.212 23.784 31.951 1.00 12.22 147 ASP A O 1
ATOM 524 N N . HIS A 1 67 ? 2.344 23.559 30.725 1.00 9.78 148 HIS A N 1
ATOM 525 C CA . HIS A 1 67 ? 2.535 22.097 30.513 1.00 11.38 148 HIS A CA 1
ATOM 526 C C . HIS A 1 67 ? 2.739 21.915 28.968 1.00 11.90 148 HIS A C 1
ATOM 527 O O . HIS A 1 67 ? 1.969 22.444 28.186 1.00 12.04 148 HIS A O 1
ATOM 534 N N . TYR A 1 68 ? 3.741 21.107 28.563 1.00 10.56 149 TYR A N 1
ATOM 535 C CA . TYR A 1 68 ? 4.069 21.085 27.123 1.00 11.06 149 TYR A CA 1
ATOM 536 C C . TYR A 1 68 ? 4.120 19.553 26.838 1.00 10.64 149 TYR A C 1
ATOM 537 O O . TYR A 1 68 ? 4.829 18.770 27.573 1.00 12.62 149 TYR A O 1
ATOM 546 N N . PHE A 1 69 ? 3.266 19.104 25.920 1.00 11.43 150 PHE A N 1
ATOM 547 C CA . PHE A 1 69 ? 3.182 17.661 25.606 1.00 12.42 150 PHE A CA 1
ATOM 548 C C . PHE A 1 69 ? 3.739 17.412 24.213 1.00 12.17 150 PHE A C 1
ATOM 549 O O . PHE A 1 69 ? 3.438 18.149 23.310 1.00 13.04 150 PHE A O 1
ATOM 557 N N . ALA A 1 70 ? 4.521 16.361 24.046 1.00 11.43 151 ALA A N 1
ATOM 558 C CA . ALA A 1 70 ? 5.100 16.061 22.682 1.00 14.08 151 ALA A CA 1
ATOM 559 C C . ALA A 1 70 ? 4.153 15.312 21.754 1.00 14.04 151 ALA A C 1
ATOM 560 O O . ALA A 1 70 ? 4.364 15.385 20.541 1.00 14.49 151 ALA A O 1
ATOM 562 N N . ASP A 1 71 ? 3.184 14.543 22.311 1.00 14.39 152 ASP A N 1
ATOM 563 C CA . ASP A 1 71 ? 2.371 13.686 21.469 1.00 13.25 152 ASP A CA 1
ATOM 564 C C . ASP A 1 71 ? 1.158 14.426 20.978 1.00 13.22 152 ASP A C 1
ATOM 565 O O . ASP A 1 71 ? 0.165 14.605 21.752 1.00 12.48 152 ASP A O 1
ATOM 570 N N . LEU A 1 72 ? 1.217 14.848 19.678 1.00 10.67 153 LEU A N 1
ATOM 571 C CA . LEU A 1 72 ? 0.124 15.680 19.157 1.00 12.00 153 LEU A CA 1
ATOM 572 C C . LEU A 1 72 ? -1.199 14.945 19.064 1.00 11.60 153 LEU A C 1
ATOM 573 O O . LEU A 1 72 ? -2.250 15.613 18.881 1.00 12.92 153 LEU A O 1
ATOM 578 N N . THR A 1 73 ? -1.114 13.622 19.122 1.00 12.98 154 THR A N 1
ATOM 579 C CA . THR A 1 73 ? -2.339 12.839 19.079 1.00 15.07 154 THR A CA 1
ATOM 580 C C . THR A 1 73 ? -3.122 12.972 20.359 1.00 14.13 154 THR A C 1
ATOM 581 O O . THR A 1 73 ? -4.288 12.505 20.446 1.00 15.32 154 THR A O 1
ATOM 585 N N . LEU A 1 74 ? -2.483 13.590 21.363 1.00 12.50 155 LEU A N 1
ATOM 586 C CA . LEU A 1 74 ? -3.354 13.922 22.520 1.00 13.90 155 LEU A CA 1
ATOM 587 C C . LEU A 1 74 ? -4.232 15.151 22.345 1.00 14.01 155 LEU A C 1
ATOM 588 O O . LEU A 1 74 ? -5.012 15.486 23.228 1.00 13.05 155 LEU A O 1
ATOM 593 N N . TRP A 1 75 ? -4.123 15.845 21.211 1.00 11.53 156 TRP A N 1
ATOM 594 C CA . TRP A 1 75 ? -4.858 17.060 21.048 1.00 13.24 156 TRP A CA 1
ATOM 595 C C . TRP A 1 75 ? -6.401 16.958 21.185 1.00 12.59 156 TRP A C 1
ATOM 596 O O . TRP A 1 75 ? -6.991 17.875 21.760 1.00 14.02 156 TRP A O 1
ATOM 607 N N . PRO A 1 76 ? -7.053 15.911 20.603 1.00 14.25 157 PRO A N 1
ATOM 608 C CA . PRO A 1 76 ? -8.510 15.770 20.808 1.00 14.72 157 PRO A CA 1
ATOM 609 C C . PRO A 1 76 ? -8.894 15.788 22.320 1.00 15.81 157 PRO A C 1
ATOM 610 O O . PRO A 1 76 ? -9.904 16.403 22.711 1.00 16.58 157 PRO A O 1
ATOM 614 N N . THR A 1 77 ? -7.997 15.223 23.147 1.00 13.70 158 THR A N 1
ATOM 615 C CA . THR A 1 77 ? -8.288 15.172 24.563 1.00 12.71 158 THR A CA 1
ATOM 616 C C . THR A 1 77 ? -7.960 16.468 25.234 1.00 12.73 158 THR A C 1
ATOM 617 O O . THR A 1 77 ? -8.786 17.060 25.936 1.00 12.62 158 THR A O 1
ATOM 621 N N . LEU A 1 78 ? -6.716 16.922 25.062 1.00 10.95 159 LEU A N 1
ATOM 622 C CA . LEU A 1 78 ? -6.242 18.089 25.838 1.00 11.99 159 LEU A CA 1
ATOM 623 C C . LEU A 1 78 ? -6.962 19.400 25.505 1.00 12.00 159 LEU A C 1
ATOM 624 O O . LEU A 1 78 ? -7.097 20.324 26.359 1.00 15.02 159 LEU A O 1
ATOM 629 N N . GLN A 1 79 ? -7.329 19.581 24.218 1.00 13.39 160 GLN A N 1
ATOM 630 C CA . GLN A 1 79 ? -8.060 20.810 23.893 1.00 14.99 160 GLN A CA 1
ATOM 631 C C . GLN A 1 79 ? -9.387 20.918 24.638 1.00 15.40 160 GLN A C 1
ATOM 632 O O . GLN A 1 79 ? -9.848 22.017 24.820 1.00 18.45 160 GLN A O 1
ATOM 638 N N . ARG A 1 80 ? -9.919 19.782 25.134 1.00 15.87 161 ARG A N 1
ATOM 639 C CA . ARG A 1 80 ? -11.179 19.730 25.874 1.00 15.84 161 ARG A CA 1
ATOM 640 C C . ARG A 1 80 ? -11.023 19.914 27.351 1.00 17.39 161 ARG A C 1
ATOM 641 O O . ARG A 1 80 ? -12.069 19.992 28.083 1.00 15.91 161 ARG A O 1
ATOM 649 N N . PHE A 1 81 ? -9.784 20.063 27.846 1.00 13.68 162 PHE A N 1
ATOM 650 C CA . PHE A 1 81 ? -9.622 20.307 29.318 1.00 15.22 162 PHE A CA 1
ATOM 651 C C . PHE A 1 81 ? -10.150 21.691 29.674 1.00 17.66 162 PHE A C 1
ATOM 652 O O . PHE A 1 81 ? -9.903 22.619 28.959 1.00 18.36 162 PHE A O 1
ATOM 660 N N . ASP A 1 82 ? -10.867 21.800 30.804 1.00 19.76 163 ASP A N 1
ATOM 661 C CA . ASP A 1 82 ? -11.479 23.062 31.199 1.00 21.43 163 ASP A CA 1
ATOM 662 C C . ASP A 1 82 ? -10.949 23.521 32.557 1.00 20.62 163 ASP A C 1
ATOM 663 O O . ASP A 1 82 ? -10.434 24.653 32.685 1.00 19.41 163 ASP A O 1
ATOM 668 N N . SER A 1 83 ? -11.045 22.642 33.566 1.00 20.08 164 SER A N 1
ATOM 669 C CA . SER A 1 83 ? -10.591 22.956 34.911 1.00 19.83 164 SER A CA 1
ATOM 670 C C . SER A 1 83 ? -10.426 21.697 35.679 1.00 20.18 164 SER A C 1
ATOM 671 O O . SER A 1 83 ? -10.988 20.620 35.308 1.00 20.16 164 SER A O 1
ATOM 674 N N . GLY A 1 84 ? -9.692 21.785 36.787 1.00 19.09 165 GLY A N 1
ATOM 675 C CA . GLY A 1 84 ? -9.509 20.651 37.634 1.00 19.67 165 GLY A CA 1
ATOM 676 C C . GLY A 1 84 ? -8.083 20.148 37.521 1.00 18.43 165 GLY A C 1
ATOM 677 O O . GLY A 1 84 ? -7.185 20.907 37.050 1.00 19.45 165 GLY A O 1
ATOM 678 N N . SER A 1 85 ? -7.856 18.938 38.015 1.00 20.18 166 SER A N 1
ATOM 679 C CA . SER A 1 85 ? -6.588 18.361 37.951 1.00 20.33 166 SER A CA 1
ATOM 680 C C . SER A 1 85 ? -6.373 17.953 36.477 1.00 20.70 166 SER A C 1
ATOM 681 O O . SER A 1 85 ? -7.069 17.033 36.006 1.00 20.11 166 SER A O 1
ATOM 684 N N . LEU A 1 86 ? -5.369 18.535 35.814 1.00 17.57 167 LEU A N 1
ATOM 685 C CA . LEU A 1 86 ? -5.072 18.126 34.393 1.00 14.70 167 LEU A CA 1
ATOM 686 C C . LEU A 1 86 ? -4.597 16.660 34.326 1.00 15.42 167 LEU A C 1
ATOM 687 O O . LEU A 1 86 ? -4.978 15.914 33.377 1.00 15.09 167 LEU A O 1
ATOM 692 N N . HIS A 1 87 ? -3.797 16.160 35.292 1.00 15.44 168 HIS A N 1
ATOM 693 C CA . HIS A 1 87 ? -3.375 14.756 35.179 1.00 17.27 168 HIS A CA 1
ATOM 694 C C . HIS A 1 87 ? -4.540 13.779 35.419 1.00 16.67 168 HIS A C 1
ATOM 695 O O . HIS A 1 87 ? -4.665 12.784 34.690 1.00 16.21 168 HIS A O 1
ATOM 702 N N . ASP A 1 88 ? -5.458 14.140 36.332 1.00 17.94 169 ASP A N 1
ATOM 703 C CA . ASP A 1 88 ? -6.643 13.312 36.548 1.00 19.71 169 ASP A CA 1
ATOM 704 C C . ASP A 1 88 ? -7.517 13.334 35.268 1.00 17.01 169 ASP A C 1
ATOM 705 O O . ASP A 1 88 ? -8.042 12.303 34.876 1.00 17.78 169 ASP A O 1
ATOM 710 N N . PHE A 1 89 ? -7.679 14.489 34.642 1.00 15.04 170 PHE A N 1
ATOM 711 C CA . PHE A 1 89 ? -8.453 14.580 33.405 1.00 14.23 170 PHE A CA 1
ATOM 712 C C . PHE A 1 89 ? -7.823 13.698 32.333 1.00 15.05 170 PHE A C 1
ATOM 713 O O . PHE A 1 89 ? -8.510 12.906 31.708 1.00 13.57 170 PHE A O 1
ATOM 721 N N . LEU A 1 90 ? -6.518 13.840 32.115 1.00 14.10 171 LEU A N 1
ATOM 722 C CA . LEU A 1 90 ? -5.850 13.003 31.083 1.00 13.65 171 LEU A CA 1
ATOM 723 C C . LEU A 1 90 ? -6.046 11.494 31.381 1.00 15.31 171 LEU A C 1
ATOM 724 O O . LEU A 1 90 ? -6.354 10.687 30.453 1.00 13.72 171 LEU A O 1
ATOM 729 N N . ARG A 1 91 ? -5.911 11.137 32.673 1.00 15.16 172 ARG A N 1
ATOM 730 C CA . ARG A 1 91 ? -6.039 9.718 33.047 1.00 18.10 172 ARG A CA 1
ATOM 731 C C . ARG A 1 91 ? -7.450 9.238 32.846 1.00 17.94 172 ARG A C 1
ATOM 732 O O . ARG A 1 91 ? -7.642 8.155 32.237 1.00 17.01 172 ARG A O 1
ATOM 740 N N . GLU A 1 92 ? -8.421 10.057 33.255 1.00 17.39 173 GLU A N 1
ATOM 741 C CA . GLU A 1 92 ? -9.844 9.641 33.096 1.00 17.66 173 GLU A CA 1
ATOM 742 C C . GLU A 1 92 ? -10.211 9.491 31.631 1.00 17.67 173 GLU A C 1
ATOM 743 O O . GLU A 1 92 ? -11.017 8.600 31.252 1.00 16.08 173 GLU A O 1
ATOM 749 N N . GLN A 1 93 ? -9.675 10.371 30.793 1.00 12.37 174 GLN A N 1
ATOM 750 C CA . GLN A 1 93 ? -10.004 10.332 29.395 1.00 11.51 174 GLN A CA 1
ATOM 751 C C . GLN A 1 93 ? -9.231 9.292 28.582 1.00 12.94 174 GLN A C 1
ATOM 752 O O . GLN A 1 93 ? -9.819 8.813 27.552 1.00 12.78 174 GLN A O 1
ATOM 758 N N . THR A 1 94 ? -7.975 8.928 28.969 1.00 11.59 175 THR A N 1
ATOM 759 C CA . THR A 1 94 ? -7.153 8.149 28.035 1.00 13.88 175 THR A CA 1
ATOM 760 C C . THR A 1 94 ? -6.516 6.969 28.720 1.00 14.45 175 THR A C 1
ATOM 761 O O . THR A 1 94 ? -5.930 6.115 28.047 1.00 17.65 175 THR A O 1
ATOM 765 N N . GLY A 1 95 ? -6.576 6.962 30.062 1.00 14.27 176 GLY A N 1
ATOM 766 C CA . GLY A 1 95 ? -5.907 5.875 30.849 1.00 17.30 176 GLY A CA 1
ATOM 767 C C . GLY A 1 95 ? -4.425 6.157 31.152 1.00 18.30 176 GLY A C 1
ATOM 768 O O . GLY A 1 95 ? -3.779 5.387 31.861 1.00 18.40 176 GLY A O 1
ATOM 769 N N . ILE A 1 96 ? -3.889 7.209 30.564 1.00 16.43 177 ILE A N 1
ATOM 770 C CA . ILE A 1 96 ? -2.435 7.558 30.708 1.00 18.10 177 ILE A CA 1
ATOM 771 C C . ILE A 1 96 ? -2.203 8.145 32.092 1.00 19.04 177 ILE A C 1
ATOM 772 O O . ILE A 1 96 ? -2.838 9.124 32.457 1.00 17.90 177 ILE A O 1
ATOM 777 N N . ALA A 1 97 ? -1.286 7.553 32.869 1.00 21.50 178 ALA A N 1
ATOM 778 C CA . ALA A 1 97 ? -1.005 8.118 34.237 1.00 23.06 178 ALA A CA 1
ATOM 779 C C . ALA A 1 97 ? 0.479 8.415 34.129 1.00 25.57 178 ALA A C 1
ATOM 780 O O . ALA A 1 97 ? 1.317 7.560 33.842 1.00 24.89 178 ALA A O 1
ATOM 782 N N . LEU A 1 98 ? 0.786 9.695 34.162 1.00 25.34 179 LEU A N 1
ATOM 783 C CA . LEU A 1 98 ? 2.145 10.083 33.964 1.00 26.56 179 LEU A CA 1
ATOM 784 C C . LEU A 1 98 ? 2.937 9.864 35.241 1.00 26.27 179 LEU A C 1
ATOM 785 O O . LEU A 1 98 ? 2.393 10.068 36.348 1.00 28.36 179 LEU A O 1
ATOM 790 N N A ARG A 1 99 ? 4.177 9.433 35.093 0.50 26.90 180 ARG A N 1
ATOM 791 N N B ARG A 1 99 ? 4.182 9.430 35.039 0.50 26.69 180 ARG A N 1
ATOM 792 C CA A ARG A 1 99 ? 5.081 9.277 36.224 0.50 27.56 180 ARG A CA 1
ATOM 793 C CA B ARG A 1 99 ? 5.193 9.147 36.071 0.50 27.37 180 ARG A CA 1
ATOM 794 C C A ARG A 1 99 ? 6.354 10.084 35.984 0.50 26.84 180 ARG A C 1
ATOM 795 C C B ARG A 1 99 ? 6.362 10.145 35.939 0.50 26.55 180 ARG A C 1
ATOM 796 O O A ARG A 1 99 ? 6.913 10.129 34.889 0.50 27.79 180 ARG A O 1
ATOM 797 O O B ARG A 1 99 ? 6.865 10.392 34.846 0.50 27.56 180 ARG A O 1
ATOM 812 N N . ARG A 1 100 ? 6.802 10.674 37.067 1.00 27.38 181 ARG A N 1
ATOM 813 C CA . ARG A 1 100 ? 7.878 11.656 37.101 1.00 26.49 181 ARG A CA 1
ATOM 814 C C . ARG A 1 100 ? 9.263 11.011 36.884 1.00 25.83 181 ARG A C 1
ATOM 815 O O . ARG A 1 100 ? 9.594 9.996 37.513 1.00 27.39 181 ARG A O 1
ATOM 823 N N . SER A 1 101 ? 10.080 11.565 36.027 1.00 24.00 182 SER A N 1
ATOM 824 C CA . SER A 1 101 ? 11.452 11.093 36.011 1.00 25.12 182 SER A CA 1
ATOM 825 C C . SER A 1 101 ? 12.393 12.022 36.720 1.00 24.55 182 SER A C 1
ATOM 826 O O . SER A 1 101 ? 13.337 11.572 37.419 1.00 24.70 182 SER A O 1
ATOM 829 N N . GLN A 1 102 ? 12.192 13.316 36.504 1.00 21.64 183 GLN A N 1
ATOM 830 C CA . GLN A 1 102 ? 13.179 14.252 37.032 1.00 19.92 183 GLN A CA 1
ATOM 831 C C . GLN A 1 102 ? 12.416 15.473 37.517 1.00 17.55 183 GLN A C 1
ATOM 832 O O . GLN A 1 102 ? 11.366 15.810 36.972 1.00 15.83 183 GLN A O 1
ATOM 838 N N . THR A 1 103 ? 12.953 16.117 38.583 1.00 17.38 184 THR A N 1
ATOM 839 C CA . THR A 1 103 ? 12.364 17.358 39.141 1.00 16.21 184 THR A CA 1
ATOM 840 C C . THR A 1 103 ? 13.548 18.312 39.325 1.00 15.95 184 THR A C 1
ATOM 841 O O . THR A 1 103 ? 14.654 17.851 39.741 1.00 14.85 184 THR A O 1
ATOM 845 N N . ARG A 1 104 ? 13.350 19.607 38.980 1.00 10.88 185 ARG A N 1
ATOM 846 C CA . ARG A 1 104 ? 14.361 20.635 39.322 1.00 11.44 185 ARG A CA 1
ATOM 847 C C . ARG A 1 104 ? 13.612 21.727 40.096 1.00 12.64 185 ARG A C 1
ATOM 848 O O . ARG A 1 104 ? 12.591 22.189 39.594 1.00 13.85 185 ARG A O 1
ATOM 856 N N . ILE A 1 105 ? 14.124 22.161 41.259 1.00 11.89 186 ILE A N 1
ATOM 857 C CA . ILE A 1 105 ? 13.462 23.193 42.045 1.00 11.74 186 ILE A CA 1
ATOM 858 C C . ILE A 1 105 ? 14.419 24.383 42.185 1.00 12.22 186 ILE A C 1
ATOM 859 O O . ILE A 1 105 ? 15.581 24.221 42.556 1.00 11.67 186 ILE A O 1
ATOM 864 N N . SER A 1 106 ? 13.956 25.557 41.751 1.00 11.11 187 SER A N 1
ATOM 865 C CA . SER A 1 106 ? 14.769 26.755 41.992 1.00 11.24 187 SER A CA 1
ATOM 866 C C . SER A 1 106 ? 13.930 27.878 42.584 1.00 13.16 187 SER A C 1
ATOM 867 O O . SER A 1 106 ? 12.728 27.787 42.653 1.00 13.20 187 SER A O 1
ATOM 870 N N . ALA A 1 107 ? 14.599 28.997 42.882 1.00 10.44 188 ALA A N 1
ATOM 871 C CA . ALA A 1 107 ? 13.808 30.176 43.378 1.00 11.35 188 ALA A CA 1
ATOM 872 C C . ALA A 1 107 ? 14.389 31.364 42.692 1.00 14.63 188 ALA A C 1
ATOM 873 O O . ALA A 1 107 ? 15.606 31.481 42.507 1.00 14.40 188 ALA A O 1
ATOM 875 N N . ARG A 1 108 ? 13.511 32.261 42.340 1.00 15.23 189 ARG A N 1
ATOM 876 C CA . ARG A 1 108 ? 13.990 33.514 41.750 1.00 20.81 189 ARG A CA 1
ATOM 877 C C . ARG A 1 108 ? 13.041 34.647 41.952 1.00 20.84 189 ARG A C 1
ATOM 878 O O . ARG A 1 108 ? 12.007 34.495 42.592 1.00 19.65 189 ARG A O 1
ATOM 886 N N . ARG A 1 109 ? 13.479 35.836 41.549 1.00 22.96 190 ARG A N 1
ATOM 887 C CA . ARG A 1 109 ? 12.704 37.048 41.845 1.00 25.30 190 ARG A CA 1
ATOM 888 C C . ARG A 1 109 ? 11.971 37.369 40.574 1.00 25.21 190 ARG A C 1
ATOM 889 O O . ARG A 1 109 ? 12.587 37.442 39.523 1.00 26.09 190 ARG A O 1
ATOM 897 N N . ALA A 1 110 ? 10.642 37.532 40.653 1.00 23.57 191 ALA A N 1
ATOM 898 C CA . ALA A 1 110 ? 9.803 37.667 39.454 1.00 23.62 191 ALA A CA 1
ATOM 899 C C . ALA A 1 110 ? 10.073 38.963 38.734 1.00 24.61 191 ALA A C 1
ATOM 900 O O . ALA A 1 110 ? 10.227 39.985 39.367 1.00 23.18 191 ALA A O 1
ATOM 902 N N . GLN A 1 111 ? 10.114 38.855 37.402 1.00 25.85 192 GLN A N 1
ATOM 903 C CA . GLN A 1 111 ? 10.177 40.010 36.533 1.00 27.10 192 GLN A CA 1
ATOM 904 C C . GLN A 1 111 ? 9.320 39.857 35.263 1.00 26.42 192 GLN A C 1
ATOM 905 O O . GLN A 1 111 ? 8.968 38.712 34.803 1.00 26.74 192 GLN A O 1
ATOM 911 N N . ALA A 1 112 ? 8.953 41.024 34.724 1.00 27.11 193 ALA A N 1
ATOM 912 C CA . ALA A 1 112 ? 8.334 41.108 33.385 1.00 27.13 193 ALA A CA 1
ATOM 913 C C . ALA A 1 112 ? 7.103 40.206 33.282 1.00 25.98 193 ALA A C 1
ATOM 914 O O . ALA A 1 112 ? 6.116 40.378 34.031 1.00 25.46 193 ALA A O 1
ATOM 916 N N . LYS A 1 113 ? 7.135 39.240 32.377 1.00 24.89 194 LYS A N 1
ATOM 917 C CA . LYS A 1 113 ? 5.884 38.519 32.122 1.00 26.03 194 LYS A CA 1
ATOM 918 C C . LYS A 1 113 ? 5.499 37.605 33.284 1.00 25.60 194 LYS A C 1
ATOM 919 O O . LYS A 1 113 ? 4.306 37.364 33.446 1.00 24.68 194 LYS A O 1
ATOM 925 N N . GLU A 1 114 ? 6.461 37.196 34.119 1.00 24.61 195 GLU A N 1
ATOM 926 C CA . GLU A 1 114 ? 6.130 36.476 35.352 1.00 25.04 195 GLU A CA 1
ATOM 927 C C . GLU A 1 114 ? 5.301 37.348 36.283 1.00 24.83 195 GLU A C 1
ATOM 928 O O . GLU A 1 114 ? 4.305 36.860 36.873 1.00 25.36 195 GLU A O 1
ATOM 934 N N . CYS A 1 115 ? 5.636 38.639 36.405 1.00 21.84 196 CYS A N 1
ATOM 935 C CA . CYS A 1 115 ? 4.892 39.553 37.296 1.00 22.47 196 CYS A CA 1
ATOM 936 C C . CYS A 1 115 ? 3.516 39.785 36.682 1.00 22.77 196 CYS A C 1
ATOM 937 O O . CYS A 1 115 ? 2.539 39.962 37.409 1.00 20.56 196 CYS A O 1
ATOM 940 N N . GLN A 1 116 ? 3.439 39.751 35.338 1.00 21.19 197 GLN A N 1
ATOM 941 C CA . GLN A 1 116 ? 2.145 40.004 34.685 1.00 22.13 197 GLN A CA 1
ATOM 942 C C . GLN A 1 116 ? 1.216 38.830 34.887 1.00 20.30 197 GLN A C 1
ATOM 943 O O . GLN A 1 116 ? 0.047 39.027 35.350 1.00 20.03 197 GLN A O 1
ATOM 953 N N . ARG A 1 117 ? 1.717 37.641 34.596 1.00 19.44 198 ARG A N 1
ATOM 954 C CA . ARG A 1 117 ? 0.842 36.455 34.751 1.00 17.97 198 ARG A CA 1
ATOM 955 C C . ARG A 1 117 ? 0.467 36.164 36.205 1.00 17.97 198 ARG A C 1
ATOM 956 O O . ARG A 1 117 ? -0.695 35.770 36.444 1.00 18.47 198 ARG A O 1
ATOM 964 N N . LEU A 1 118 ? 1.398 36.316 37.170 1.00 16.13 199 LEU A N 1
ATOM 965 C CA . LEU A 1 118 ? 1.076 35.987 38.551 1.00 16.18 199 LEU A CA 1
ATOM 966 C C . LEU A 1 118 ? 0.594 37.206 39.283 1.00 16.00 199 LEU A C 1
ATOM 967 O O . LEU A 1 118 ? 0.266 37.074 40.480 1.00 15.38 199 LEU A O 1
ATOM 972 N N . GLU A 1 119 ? 0.497 38.368 38.587 1.00 15.31 200 GLU A N 1
ATOM 973 C CA . GLU A 1 119 ? -0.089 39.562 39.143 1.00 16.29 200 GLU A CA 1
ATOM 974 C C . GLU A 1 119 ? 0.610 39.941 40.462 1.00 17.22 200 GLU A C 1
ATOM 975 O O . GLU A 1 119 ? -0.049 40.087 41.576 1.00 18.39 200 GLU A O 1
ATOM 981 N N . ILE A 1 120 ? 1.935 40.070 40.377 1.00 15.69 201 ILE A N 1
ATOM 982 C CA . ILE A 1 120 ? 2.751 40.404 41.586 1.00 17.80 201 ILE A CA 1
ATOM 983 C C . ILE A 1 120 ? 3.732 41.488 41.284 1.00 19.02 201 ILE A C 1
ATOM 984 O O . ILE A 1 120 ? 4.002 41.687 40.137 1.00 19.60 201 ILE A O 1
ATOM 989 N N . PRO A 1 121 ? 4.279 42.167 42.309 1.00 22.01 202 PRO A N 1
ATOM 990 C CA . PRO A 1 121 ? 5.243 43.218 42.113 1.00 23.52 202 PRO A CA 1
ATOM 991 C C . PRO A 1 121 ? 6.567 42.713 41.621 1.00 25.55 202 PRO A C 1
ATOM 992 O O . PRO A 1 121 ? 6.952 41.512 41.789 1.00 24.76 202 PRO A O 1
ATOM 996 N N . ASN A 1 122 ? 7.263 43.646 40.979 1.00 24.55 203 ASN A N 1
ATOM 997 C CA . ASN A 1 122 ? 8.603 43.429 40.570 1.00 24.40 203 ASN A CA 1
ATOM 998 C C . ASN A 1 122 ? 9.424 42.839 41.734 1.00 24.17 203 ASN A C 1
ATOM 999 O O . ASN A 1 122 ? 9.334 43.287 42.875 1.00 25.50 203 ASN A O 1
ATOM 1004 N N . MET A 1 123 ? 10.204 41.805 41.422 1.00 23.87 204 MET A N 1
ATOM 1005 C CA . MET A 1 123 ? 11.184 41.151 42.337 1.00 22.92 204 MET A CA 1
ATOM 1006 C C . MET A 1 123 ? 10.545 40.227 43.418 1.00 22.60 204 MET A C 1
ATOM 1007 O O . MET A 1 123 ? 11.228 39.662 44.302 1.00 23.52 204 MET A O 1
ATOM 1012 N N . SER A 1 124 ? 9.238 39.994 43.287 1.00 20.33 205 SER A N 1
ATOM 1013 C CA . SER A 1 124 ? 8.559 39.125 44.270 1.00 18.68 205 SER A CA 1
ATOM 1014 C C . SER A 1 124 ? 9.135 37.705 44.168 1.00 18.19 205 SER A C 1
ATOM 1015 O O . SER A 1 124 ? 9.298 37.234 43.012 1.00 20.00 205 SER A O 1
ATOM 1018 N N A PRO A 1 125 ? 9.637 37.094 45.281 0.50 17.78 206 PRO A N 1
ATOM 1019 N N B PRO A 1 125 ? 9.377 37.035 45.322 0.50 17.58 206 PRO A N 1
ATOM 1020 C CA A PRO A 1 125 ? 10.162 35.701 45.167 0.50 17.19 206 PRO A CA 1
ATOM 1021 C CA B PRO A 1 125 ? 9.998 35.692 45.260 0.50 17.27 206 PRO A CA 1
ATOM 1022 C C A PRO A 1 125 ? 9.168 34.596 44.731 0.50 16.03 206 PRO A C 1
ATOM 1023 C C B PRO A 1 125 ? 9.056 34.682 44.595 0.50 15.91 206 PRO A C 1
ATOM 1024 O O A PRO A 1 125 ? 8.057 34.443 45.331 0.50 13.54 206 PRO A O 1
ATOM 1025 O O B PRO A 1 125 ? 7.827 34.691 44.919 0.50 14.93 206 PRO A O 1
ATOM 1032 N N . LEU A 1 126 ? 9.627 33.796 43.753 1.00 15.10 207 LEU A N 1
ATOM 1033 C CA . LEU A 1 126 ? 8.830 32.682 43.206 1.00 13.57 207 LEU A CA 1
ATOM 1034 C C . LEU A 1 126 ? 9.574 31.377 43.397 1.00 13.16 207 LEU A C 1
ATOM 1035 O O . LEU A 1 126 ? 10.825 31.403 43.301 1.00 15.73 207 LEU A O 1
ATOM 1040 N N . LEU A 1 127 ? 8.846 30.271 43.619 1.00 12.12 208 LEU A N 1
ATOM 1041 C CA . LEU A 1 127 ? 9.443 28.925 43.563 1.00 11.77 208 LEU A CA 1
ATOM 1042 C C . LEU A 1 127 ? 9.167 28.442 42.158 1.00 14.55 208 LEU A C 1
ATOM 1043 O O . LEU A 1 127 ? 8.012 28.600 41.635 1.00 14.29 208 LEU A O 1
ATOM 1048 N N . CYS A 1 128 ? 10.186 27.886 41.492 1.00 14.53 209 CYS A N 1
ATOM 1049 C CA . CYS A 1 128 ? 9.999 27.388 40.162 1.00 14.75 209 CYS A CA 1
ATOM 1050 C C . CYS A 1 128 ? 10.260 25.876 40.186 1.00 15.50 209 CYS A C 1
ATOM 1051 O O . CYS A 1 128 ? 11.349 25.459 40.637 1.00 15.76 209 CYS A O 1
ATOM 1054 N N . VAL A 1 129 ? 9.258 25.064 39.791 1.00 13.83 210 VAL A N 1
ATOM 1055 C CA . VAL A 1 129 ? 9.399 23.591 39.886 1.00 13.08 210 VAL A CA 1
ATOM 1056 C C . VAL A 1 129 ? 9.242 23.086 38.452 1.00 14.91 210 VAL A C 1
ATOM 1057 O O . VAL A 1 129 ? 8.200 23.340 37.779 1.00 14.47 210 VAL A O 1
ATOM 1061 N N . ARG A 1 130 ? 10.239 22.348 37.972 1.00 13.57 211 ARG A N 1
ATOM 1062 C CA . ARG A 1 130 ? 10.206 21.956 36.528 1.00 14.64 211 ARG A CA 1
ATOM 1063 C C . ARG A 1 130 ? 10.314 20.454 36.554 1.00 15.21 211 ARG A C 1
ATOM 1064 O O . ARG A 1 130 ? 11.112 19.856 37.341 1.00 15.34 211 ARG A O 1
ATOM 1072 N N . THR A 1 131 ? 9.427 19.794 35.804 1.00 15.69 212 THR A N 1
ATOM 1073 C CA . THR A 1 131 ? 9.364 18.335 35.905 1.00 16.57 212 THR A CA 1
ATOM 1074 C C . THR A 1 131 ? 9.277 17.693 34.530 1.00 14.37 212 THR A C 1
ATOM 1075 O O . THR A 1 131 ? 8.707 18.241 33.665 1.00 13.83 212 THR A O 1
ATOM 1079 N N . LEU A 1 132 ? 9.877 16.505 34.356 1.00 16.48 213 LEU A N 1
ATOM 1080 C CA . LEU A 1 132 ? 9.731 15.656 33.178 1.00 18.05 213 LEU A CA 1
ATOM 1081 C C . LEU A 1 132 ? 8.971 14.410 33.606 1.00 19.04 213 LEU A C 1
ATOM 1082 O O . LEU A 1 132 ? 9.277 13.756 34.668 1.00 19.55 213 LEU A O 1
ATOM 1087 N N . ASN A 1 133 ? 7.935 14.089 32.809 1.00 20.07 214 ASN A N 1
ATOM 1088 C CA . ASN A 1 133 ? 6.978 13.046 33.149 1.00 20.29 214 ASN A CA 1
ATOM 1089 C C . ASN A 1 133 ? 6.866 12.148 31.923 1.00 21.48 214 ASN A C 1
ATOM 1090 O O . ASN A 1 133 ? 7.099 12.585 30.773 1.00 21.19 214 ASN A O 1
ATOM 1095 N N . HIS A 1 134 ? 6.623 10.870 32.214 1.00 23.80 215 HIS A N 1
ATOM 1096 C CA . HIS A 1 134 ? 6.730 9.780 31.203 1.00 25.04 215 HIS A CA 1
ATOM 1097 C C . HIS A 1 134 ? 5.503 8.905 31.322 1.00 24.18 215 HIS A C 1
ATOM 1098 O O . HIS A 1 134 ? 4.902 8.826 32.395 1.00 24.62 215 HIS A O 1
ATOM 1105 N N . ARG A 1 135 ? 5.071 8.372 30.182 1.00 27.67 216 ARG A N 1
ATOM 1106 C CA . ARG A 1 135 ? 4.100 7.269 30.195 1.00 31.70 216 ARG A CA 1
ATOM 1107 C C . ARG A 1 135 ? 4.970 6.071 30.534 1.00 33.54 216 ARG A C 1
ATOM 1108 O O . ARG A 1 135 ? 6.015 5.810 29.862 1.00 34.58 216 ARG A O 1
ATOM 1116 N N A ASP A 1 136 ? 4.575 5.410 31.609 0.50 35.60 217 ASP A N 1
ATOM 1117 N N B ASP A 1 136 ? 4.531 5.365 31.565 0.50 35.92 217 ASP A N 1
ATOM 1118 C CA A ASP A 1 136 ? 5.069 4.068 31.954 0.50 37.74 217 ASP A CA 1
ATOM 1119 C CA B ASP A 1 136 ? 5.035 4.020 31.914 0.50 38.18 217 ASP A CA 1
ATOM 1120 C C A ASP A 1 136 ? 6.085 3.525 30.948 0.50 38.58 217 ASP A C 1
ATOM 1121 C C B ASP A 1 136 ? 6.092 3.471 30.947 0.50 38.97 217 ASP A C 1
ATOM 1122 O O A ASP A 1 136 ? 5.718 2.988 29.884 0.50 39.62 217 ASP A O 1
ATOM 1123 O O B ASP A 1 136 ? 5.764 2.868 29.906 0.50 40.04 217 ASP A O 1
ATOM 1132 N N . GLY A 1 137 ? 7.358 3.711 31.292 1.00 39.62 218 GLY A N 1
ATOM 1133 C CA . GLY A 1 137 ? 8.499 3.091 30.623 1.00 40.33 218 GLY A CA 1
ATOM 1134 C C . GLY A 1 137 ? 9.471 3.940 29.792 1.00 41.00 218 GLY A C 1
ATOM 1135 O O . GLY A 1 137 ? 10.687 3.848 29.951 1.00 41.76 218 GLY A O 1
ATOM 1136 N N . GLU A 1 138 ? 8.947 4.736 28.880 1.00 40.24 219 GLU A N 1
ATOM 1137 C CA . GLU A 1 138 ? 9.700 5.083 27.672 1.00 41.24 219 GLU A CA 1
ATOM 1138 C C . GLU A 1 138 ? 10.708 6.231 27.776 1.00 41.26 219 GLU A C 1
ATOM 1139 O O . GLU A 1 138 ? 10.571 7.149 28.581 1.00 40.53 219 GLU A O 1
ATOM 1145 N N . SER A 1 139 ? 11.693 6.179 26.880 1.00 41.87 220 SER A N 1
ATOM 1146 C CA . SER A 1 139 ? 12.739 7.189 26.786 1.00 42.50 220 SER A CA 1
ATOM 1147 C C . SER A 1 139 ? 12.147 8.584 26.595 1.00 42.25 220 SER A C 1
ATOM 1148 O O . SER A 1 139 ? 12.370 9.444 27.446 1.00 42.83 220 SER A O 1
ATOM 1151 N N . SER A 1 140 ? 11.381 8.784 25.513 1.00 41.24 221 SER A N 1
ATOM 1152 C CA . SER A 1 140 ? 10.705 10.047 25.232 1.00 39.40 221 SER A CA 1
ATOM 1153 C C . SER A 1 140 ? 9.940 10.531 26.491 1.00 37.38 221 SER A C 1
ATOM 1154 O O . SER A 1 140 ? 9.061 9.796 26.991 1.00 36.77 221 SER A O 1
ATOM 1157 N N . PRO A 1 141 ? 10.296 11.717 27.082 1.00 35.00 222 PRO A N 1
ATOM 1158 C CA . PRO A 1 141 ? 9.244 12.132 28.058 1.00 31.18 222 PRO A CA 1
ATOM 1159 C C . PRO A 1 141 ? 7.926 12.443 27.331 1.00 26.70 222 PRO A C 1
ATOM 1160 O O . PRO A 1 141 ? 7.951 12.694 26.110 1.00 25.93 222 PRO A O 1
ATOM 1164 N N . ALA A 1 142 ? 6.830 12.421 28.093 1.00 22.82 223 ALA A N 1
ATOM 1165 C CA . ALA A 1 142 ? 5.515 12.715 27.549 1.00 18.87 223 ALA A CA 1
ATOM 1166 C C . ALA A 1 142 ? 5.265 14.204 27.743 1.00 17.87 223 ALA A C 1
ATOM 1167 O O . ALA A 1 142 ? 4.636 14.844 26.904 1.00 15.76 223 ALA A O 1
ATOM 1169 N N . GLU A 1 143 ? 5.753 14.748 28.863 1.00 15.89 224 GLU A N 1
ATOM 1170 C CA . GLU A 1 143 ? 5.271 16.101 29.273 1.00 14.42 224 GLU A CA 1
ATOM 1171 C C . GLU A 1 143 ? 6.395 16.790 30.051 1.00 15.43 224 GLU A C 1
ATOM 1172 O O . GLU A 1 143 ? 7.052 16.114 30.869 1.00 15.87 224 GLU A O 1
ATOM 1178 N N . TYR A 1 144 ? 6.573 18.085 29.765 1.00 13.25 225 TYR A N 1
ATOM 1179 C CA . TYR A 1 144 ? 7.526 18.930 30.516 1.00 13.58 225 TYR A CA 1
ATOM 1180 C C . TYR A 1 144 ? 6.615 20.007 31.138 1.00 14.41 225 TYR A C 1
ATOM 1181 O O . TYR A 1 144 ? 5.848 20.629 30.365 1.00 13.71 225 TYR A O 1
ATOM 1190 N N . SER A 1 145 ? 6.785 20.246 32.456 1.00 13.52 226 SER A N 1
ATOM 1191 C CA . SER A 1 145 ? 5.924 21.299 33.038 1.00 13.67 226 SER A CA 1
ATOM 1192 C C . SER A 1 145 ? 6.795 22.235 33.833 1.00 14.82 226 SER A C 1
ATOM 1193 O O . SER A 1 145 ? 7.791 21.812 34.439 1.00 12.49 226 SER A O 1
ATOM 1196 N N . VAL A 1 146 ? 6.392 23.503 33.876 1.00 12.93 227 VAL A N 1
ATOM 1197 C CA . VAL A 1 146 ? 7.154 24.480 34.617 1.00 11.97 227 VAL A CA 1
ATOM 1198 C C . VAL A 1 146 ? 6.125 25.224 35.468 1.00 13.48 227 VAL A C 1
ATOM 1199 O O . VAL A 1 146 ? 5.261 25.906 34.879 1.00 13.19 227 VAL A O 1
ATOM 1203 N N . SER A 1 147 ? 6.247 25.073 36.779 1.00 12.59 228 SER A N 1
ATOM 1204 C CA . SER A 1 147 ? 5.321 25.677 37.743 1.00 12.95 228 SER A CA 1
ATOM 1205 C C . SER A 1 147 ? 6.001 26.905 38.312 1.00 14.50 228 SER A C 1
ATOM 1206 O O . SER A 1 147 ? 7.186 26.850 38.694 1.00 14.30 228 SER A O 1
ATOM 1209 N N . LEU A 1 148 ? 5.262 28.000 38.466 1.00 10.78 229 LEU A N 1
ATOM 1210 C CA . LEU A 1 148 ? 5.810 29.202 39.138 1.00 11.93 229 LEU A CA 1
ATOM 1211 C C . LEU A 1 148 ? 4.779 29.541 40.212 1.00 11.30 229 LEU A C 1
ATOM 1212 O O . LEU A 1 148 ? 3.588 29.659 39.922 1.00 12.47 229 LEU A O 1
ATOM 1217 N N A THR A 1 149 ? 5.231 29.494 41.480 0.50 11.64 230 THR A N 1
ATOM 1218 N N B THR A 1 149 ? 5.261 29.700 41.432 0.50 12.00 230 THR A N 1
ATOM 1219 C CA A THR A 1 149 ? 4.365 29.680 42.625 0.50 11.73 230 THR A CA 1
ATOM 1220 C CA B THR A 1 149 ? 4.413 29.744 42.547 0.50 11.83 230 THR A CA 1
ATOM 1221 C C A THR A 1 149 ? 4.855 30.763 43.535 0.50 11.27 230 THR A C 1
ATOM 1222 C C B THR A 1 149 ? 4.900 30.915 43.354 0.50 11.95 230 THR A C 1
ATOM 1223 O O A THR A 1 149 ? 5.999 30.808 43.910 0.50 7.64 230 THR A O 1
ATOM 1224 O O B THR A 1 149 ? 6.121 31.226 43.398 0.50 9.87 230 THR A O 1
ATOM 1231 N N . ARG A 1 150 ? 3.933 31.606 43.971 1.00 12.07 231 ARG A N 1
ATOM 1232 C CA . ARG A 1 150 ? 4.322 32.700 44.861 1.00 12.45 231 ARG A CA 1
ATOM 1233 C C . ARG A 1 150 ? 4.874 32.085 46.156 1.00 13.77 231 ARG A C 1
ATOM 1234 O O . ARG A 1 150 ? 4.204 31.328 46.884 1.00 15.80 231 ARG A O 1
ATOM 1242 N N . ALA A 1 151 ? 6.144 32.379 46.424 1.00 13.43 232 ALA A N 1
ATOM 1243 C CA . ALA A 1 151 ? 6.748 31.763 47.568 1.00 14.55 232 ALA A CA 1
ATOM 1244 C C . ALA A 1 151 ? 6.249 32.338 48.884 1.00 16.43 232 ALA A C 1
ATOM 1245 O O . ALA A 1 151 ? 6.443 31.703 49.937 1.00 20.57 232 ALA A O 1
ATOM 1247 N N . ASP A 1 152 ? 5.596 33.519 48.837 1.00 16.10 233 ASP A N 1
ATOM 1248 C CA . ASP A 1 152 ? 4.969 33.988 50.054 1.00 18.47 233 ASP A CA 1
ATOM 1249 C C . ASP A 1 152 ? 3.670 33.269 50.448 1.00 20.38 233 ASP A C 1
ATOM 1250 O O . ASP A 1 152 ? 3.144 33.558 51.549 1.00 22.84 233 ASP A O 1
ATOM 1255 N N A MET A 1 153 ? 3.178 32.333 49.632 0.50 18.14 234 MET A N 1
ATOM 1256 N N B MET A 1 153 ? 3.158 32.412 49.556 0.50 19.08 234 MET A N 1
ATOM 1257 C CA A MET A 1 153 ? 1.875 31.710 49.828 0.50 18.17 234 MET A CA 1
ATOM 1258 C CA B MET A 1 153 ? 1.871 31.752 49.688 0.50 20.30 234 MET A CA 1
ATOM 1259 C C A MET A 1 153 ? 1.880 30.170 49.758 0.50 18.18 234 MET A C 1
ATOM 1260 C C B MET A 1 153 ? 1.984 30.253 49.887 0.50 19.42 234 MET A C 1
ATOM 1261 O O A MET A 1 153 ? 0.959 29.459 50.200 0.50 17.59 234 MET A O 1
ATOM 1262 O O B MET A 1 153 ? 1.218 29.676 50.655 0.50 19.88 234 MET A O 1
ATOM 1271 N N . ILE A 1 154 ? 2.924 29.614 49.182 1.00 19.31 235 ILE A N 1
ATOM 1272 C CA . ILE A 1 154 ? 2.956 28.127 49.075 1.00 19.35 235 ILE A CA 1
ATOM 1273 C C . ILE A 1 154 ? 4.313 27.555 49.431 1.00 21.32 235 ILE A C 1
ATOM 1274 O O . ILE A 1 154 ? 5.323 28.128 48.976 1.00 21.53 235 ILE A O 1
ATOM 1279 N N . GLU A 1 155 ? 4.315 26.484 50.272 1.00 21.33 236 GLU A N 1
ATOM 1280 C CA . GLU A 1 155 ? 5.501 25.672 50.579 1.00 21.28 236 GLU A CA 1
ATOM 1281 C C . GLU A 1 155 ? 5.243 24.251 50.052 1.00 20.00 236 GLU A C 1
ATOM 1282 O O . GLU A 1 155 ? 4.085 23.786 49.990 1.00 20.29 236 GLU A O 1
ATOM 1288 N N . PHE A 1 156 ? 6.289 23.575 49.605 1.00 18.20 237 PHE A N 1
ATOM 1289 C CA . PHE A 1 156 ? 6.138 22.219 49.077 1.00 17.30 237 PHE A CA 1
ATOM 1290 C C . PHE A 1 156 ? 6.489 21.226 50.126 1.00 19.13 237 PHE A C 1
ATOM 1291 O O . PHE A 1 156 ? 7.405 21.451 50.898 1.00 19.19 237 PHE A O 1
ATOM 1299 N N . THR A 1 157 ? 5.781 20.080 50.104 1.00 19.62 238 THR A N 1
ATOM 1300 C CA . THR A 1 157 ? 6.100 19.038 51.090 1.00 21.79 238 THR A CA 1
ATOM 1301 C C . THR A 1 157 ? 6.419 17.739 50.352 1.00 22.77 238 THR A C 1
ATOM 1302 O O . THR A 1 157 ? 5.946 17.529 49.242 1.00 23.45 238 THR A O 1
ATOM 1306 N N . MET A 1 158 ? 7.146 16.834 50.994 1.00 22.74 239 MET A N 1
ATOM 1307 C CA . MET A 1 158 ? 7.337 15.527 50.359 1.00 25.78 239 MET A CA 1
ATOM 1308 C C . MET A 1 158 ? 7.441 14.497 51.473 1.00 26.88 239 MET A C 1
ATOM 1309 O O . MET A 1 158 ? 8.043 14.767 52.523 1.00 25.10 239 MET A O 1
ATOM 1314 N N . GLU A 1 159 ? 6.746 13.379 51.285 1.00 29.50 240 GLU A N 1
ATOM 1315 C CA . GLU A 1 159 ? 6.800 12.277 52.284 1.00 32.16 240 GLU A CA 1
ATOM 1316 C C . GLU A 1 159 ? 7.690 11.227 51.688 1.00 34.68 240 GLU A C 1
ATOM 1317 O O . GLU A 1 159 ? 7.643 10.944 50.458 1.00 34.72 240 GLU A O 1
ATOM 1323 N N . HIS A 1 160 ? 8.517 10.637 52.527 1.00 35.34 241 HIS A N 1
ATOM 1324 C CA . HIS A 1 160 ? 9.420 9.653 52.018 1.00 37.94 241 HIS A CA 1
ATOM 1325 C C . HIS A 1 160 ? 9.017 8.256 52.479 1.00 39.32 241 HIS A C 1
ATOM 1326 O O . HIS A 1 160 ? 8.265 8.067 53.433 1.00 39.91 241 HIS A O 1
ATOM 1334 N N . HIS B 1 2 ? 15.990 16.174 28.518 1.00 27.65 83 HIS B N 1
ATOM 1335 C CA . HIS B 1 2 ? 16.871 16.831 29.566 1.00 28.39 83 HIS B CA 1
ATOM 1336 C C . HIS B 1 2 ? 16.555 18.249 29.871 1.00 26.97 83 HIS B C 1
ATOM 1337 O O . HIS B 1 2 ? 16.549 19.103 28.972 1.00 28.33 83 HIS B O 1
ATOM 1344 N N . MET B 1 3 ? 16.382 18.541 31.167 1.00 26.15 84 MET B N 1
ATOM 1345 C CA . MET B 1 3 ? 16.186 19.926 31.620 1.00 25.81 84 MET B CA 1
ATOM 1346 C C . MET B 1 3 ? 17.540 20.528 31.940 1.00 29.09 84 MET B C 1
ATOM 1347 O O . MET B 1 3 ? 18.280 19.978 32.773 1.00 29.91 84 MET B O 1
ATOM 1352 N N . ASN B 1 4 ? 17.861 21.647 31.286 1.00 32.33 85 ASN B N 1
ATOM 1353 C CA . ASN B 1 4 ? 19.055 22.340 31.647 1.00 34.28 85 ASN B CA 1
ATOM 1354 C C . ASN B 1 4 ? 18.892 23.170 32.910 1.00 33.32 85 ASN B C 1
ATOM 1355 O O . ASN B 1 4 ? 17.792 23.643 33.259 1.00 31.37 85 ASN B O 1
ATOM 1360 N N . ALA B 1 5 ? 20.033 23.272 33.565 1.00 33.04 86 ALA B N 1
ATOM 1361 C CA . ALA B 1 5 ? 20.263 23.934 34.803 1.00 32.55 86 ALA B CA 1
ATOM 1362 C C . ALA B 1 5 ? 20.121 25.427 34.586 1.00 32.69 86 ALA B C 1
ATOM 1363 O O . ALA B 1 5 ? 20.686 25.993 33.634 1.00 34.50 86 ALA B O 1
ATOM 1365 N N . GLN B 1 6 ? 19.399 26.060 35.483 1.00 30.31 87 GLN B N 1
ATOM 1366 C CA . GLN B 1 6 ? 19.249 27.523 35.416 1.00 30.77 87 GLN B CA 1
ATOM 1367 C C . GLN B 1 6 ? 20.078 28.253 36.478 1.00 29.68 87 GLN B C 1
ATOM 1368 O O . GLN B 1 6 ? 20.122 29.497 36.517 1.00 31.17 87 GLN B O 1
ATOM 1374 N N . ALA B 1 7 ? 20.787 27.482 37.294 1.00 25.48 88 ALA B N 1
ATOM 1375 C CA . ALA B 1 7 ? 21.646 28.081 38.286 1.00 21.57 88 ALA B CA 1
ATOM 1376 C C . ALA B 1 7 ? 23.054 27.534 38.056 1.00 20.34 88 ALA B C 1
ATOM 1377 O O . ALA B 1 7 ? 23.237 26.528 37.335 1.00 21.48 88 ALA B O 1
ATOM 1379 N N . ARG B 1 8 ? 24.018 28.221 38.639 1.00 18.74 89 ARG B N 1
ATOM 1380 C CA . ARG B 1 8 ? 25.431 27.822 38.485 1.00 19.33 89 ARG B CA 1
ATOM 1381 C C . ARG B 1 8 ? 25.720 26.398 38.944 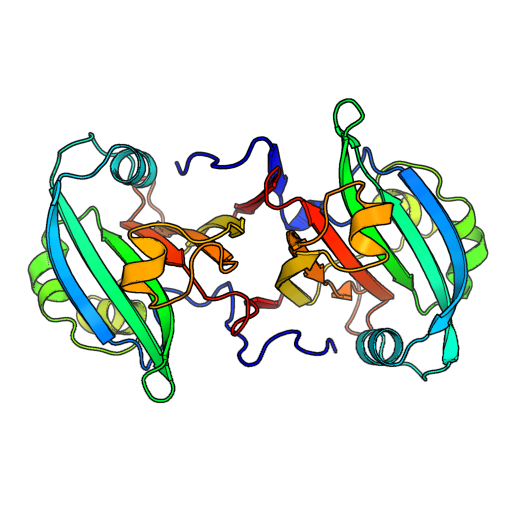1.00 20.11 89 ARG B C 1
ATOM 1382 O O . ARG B 1 8 ? 26.485 25.666 38.279 1.00 20.87 89 ARG B O 1
ATOM 1390 N N . PHE B 1 9 ? 25.110 25.991 40.050 1.00 17.60 90 PHE B N 1
ATOM 1391 C CA . PHE B 1 9 ? 25.344 24.714 40.683 1.00 18.55 90 PHE B CA 1
ATOM 1392 C C . PHE B 1 9 ? 24.013 23.932 40.746 1.00 18.36 90 PHE B C 1
ATOM 1393 O O . PHE B 1 9 ? 22.986 24.521 41.013 1.00 16.25 90 PHE B O 1
ATOM 1401 N N . SER B 1 10 ? 24.094 22.628 40.547 1.00 17.29 91 SER B N 1
ATOM 1402 C CA . SER B 1 10 ? 22.958 21.717 40.710 1.00 19.52 91 SER B CA 1
ATOM 1403 C C . SER B 1 10 ? 23.292 20.812 41.859 1.00 20.59 91 SER B C 1
ATOM 1404 O O . SER B 1 10 ? 24.451 20.355 41.957 1.00 22.41 91 SER B O 1
ATOM 1407 N N . GLN B 1 11 ? 22.328 20.636 42.749 1.00 17.27 92 GLN B N 1
ATOM 1408 C CA . GLN B 1 11 ? 22.512 19.854 43.957 1.00 19.48 92 GLN B CA 1
ATOM 1409 C C . GLN B 1 11 ? 21.387 18.834 44.132 1.00 16.89 92 GLN B C 1
ATOM 1410 O O . GLN B 1 11 ? 20.222 19.181 44.129 1.00 15.39 92 GLN B O 1
ATOM 1416 N N . ASN B 1 12 ? 21.710 17.548 44.305 1.00 15.98 93 ASN B N 1
ATOM 1417 C CA . ASN B 1 12 ? 20.657 16.566 44.531 1.00 19.69 93 ASN B CA 1
ATOM 1418 C C . ASN B 1 12 ? 19.975 16.839 45.851 1.00 19.10 93 ASN B C 1
ATOM 1419 O O . ASN B 1 12 ? 20.641 17.061 46.866 1.00 20.96 93 ASN B O 1
ATOM 1424 N N . LEU B 1 13 ? 18.662 16.864 45.851 1.00 19.11 94 LEU B N 1
ATOM 1425 C CA . LEU B 1 13 ? 17.910 17.275 47.066 1.00 21.80 94 LEU B CA 1
ATOM 1426 C C . LEU B 1 13 ? 18.208 16.308 48.187 1.00 26.09 94 LEU B C 1
ATOM 1427 O O . LEU B 1 13 ? 18.455 16.710 49.340 1.00 27.12 94 LEU B O 1
ATOM 1432 N N . LEU B 1 14 ? 18.272 15.013 47.862 1.00 28.69 95 LEU B N 1
ATOM 1433 C CA . LEU B 1 14 ? 18.503 14.016 48.913 1.00 32.49 95 LEU B CA 1
ATOM 1434 C C . LEU B 1 14 ? 19.877 14.031 49.594 1.00 34.13 95 LEU B C 1
ATOM 1435 O O . LEU B 1 14 ? 19.986 13.698 50.797 1.00 37.61 95 LEU B O 1
ATOM 1440 N N . ASP B 1 15 ? 20.889 14.537 48.902 1.00 33.75 96 ASP B N 1
ATOM 1441 C CA . ASP B 1 15 ? 22.270 14.665 49.395 1.00 34.31 96 ASP B CA 1
ATOM 1442 C C . ASP B 1 15 ? 22.537 16.033 50.138 1.00 34.53 96 ASP B C 1
ATOM 1443 O O . ASP B 1 15 ? 23.584 16.253 50.788 1.00 34.77 96 ASP B O 1
ATOM 1448 N N . GLN B 1 16 ? 21.626 16.992 49.989 1.00 32.93 97 GLN B N 1
ATOM 1449 C CA . GLN B 1 16 ? 21.971 18.396 50.307 1.00 32.41 97 GLN B CA 1
ATOM 1450 C C . GLN B 1 16 ? 22.223 18.645 51.799 1.00 33.39 97 GLN B C 1
ATOM 1451 O O . GLN B 1 16 ? 22.989 19.574 52.171 1.00 32.46 97 GLN B O 1
ATOM 1457 N N . GLY B 1 17 ? 21.603 17.812 52.644 1.00 32.40 98 GLY B N 1
ATOM 1458 C CA . GLY B 1 17 ? 21.678 18.051 54.119 1.00 32.66 98 GLY B CA 1
ATOM 1459 C C . GLY B 1 17 ? 22.905 17.440 54.790 1.00 32.80 98 GLY B C 1
ATOM 1460 O O . GLY B 1 17 ? 23.045 17.461 56.021 1.00 34.06 98 GLY B O 1
ATOM 1461 N N . SER B 1 18 ? 23.797 16.869 54.008 1.00 32.19 99 SER B N 1
ATOM 1462 C CA . SER B 1 18 ? 24.929 16.137 54.608 1.00 31.89 99 SER B CA 1
ATOM 1463 C C . SER B 1 18 ? 26.024 16.042 53.532 1.00 32.45 99 SER B C 1
ATOM 1464 O O . SER B 1 18 ? 26.533 14.959 53.204 1.00 32.99 99 SER B O 1
ATOM 1467 N N . HIS B 1 19 ? 26.352 17.226 53.006 1.00 32.41 100 HIS B N 1
ATOM 1468 C CA . HIS B 1 19 ? 27.270 17.424 51.875 1.00 32.36 100 HIS B CA 1
ATOM 1469 C C . HIS B 1 19 ? 28.718 17.157 52.293 1.00 32.09 100 HIS B C 1
ATOM 1470 O O . HIS B 1 19 ? 29.131 17.566 53.395 1.00 30.53 100 HIS B O 1
ATOM 1477 N N . PRO B 1 20 ? 29.500 16.510 51.411 1.00 32.92 101 PRO B N 1
ATOM 1478 C CA . PRO B 1 20 ? 30.882 16.177 51.781 1.00 32.64 101 PRO B CA 1
ATOM 1479 C C . PRO B 1 20 ? 31.927 17.304 51.821 1.00 33.15 101 PRO B C 1
ATOM 1480 O O . PRO B 1 20 ? 33.097 17.068 52.237 1.00 32.31 101 PRO B O 1
ATOM 1484 N N . THR B 1 21 ? 31.562 18.528 51.442 1.00 32.26 102 THR B N 1
ATOM 1485 C CA . THR B 1 21 ? 32.548 19.615 51.531 1.00 30.75 102 THR B CA 1
ATOM 1486 C C . THR B 1 21 ? 32.210 20.566 52.749 1.00 29.29 102 THR B C 1
ATOM 1487 O O . THR B 1 21 ? 32.860 21.601 53.003 1.00 30.61 102 THR B O 1
ATOM 1491 N N . SER B 1 22 ? 31.173 20.200 53.444 1.00 27.29 103 SER B N 1
ATOM 1492 C CA . SER B 1 22 ? 30.557 20.943 54.541 1.00 26.71 103 SER B CA 1
ATOM 1493 C C . SER B 1 22 ? 31.591 21.096 55.669 1.00 26.35 103 SER B C 1
ATOM 1494 O O . SER B 1 22 ? 32.412 20.189 55.883 1.00 26.61 103 SER B O 1
ATOM 1497 N N . GLU B 1 23 ? 31.548 22.231 56.338 1.00 23.60 104 GLU B N 1
ATOM 1498 C CA . GLU B 1 23 ? 32.444 22.512 57.443 1.00 22.89 104 GLU B CA 1
ATOM 1499 C C . GLU B 1 23 ? 31.617 22.820 58.617 1.00 22.35 104 GLU B C 1
ATOM 1500 O O . GLU B 1 23 ? 30.702 23.620 58.517 1.00 20.03 104 GLU B O 1
ATOM 1506 N N . LYS B 1 24 ? 31.971 22.245 59.790 1.00 23.21 105 LYS B N 1
ATOM 1507 C CA . LYS B 1 24 ? 31.282 22.653 61.019 1.00 21.98 105 LYS B CA 1
ATOM 1508 C C . LYS B 1 24 ? 31.684 24.022 61.429 1.00 22.78 105 LYS B C 1
ATOM 1509 O O . LYS B 1 24 ? 32.885 24.327 61.506 1.00 25.95 105 LYS B O 1
ATOM 1515 N N . LEU B 1 25 ? 30.714 24.878 61.694 1.00 22.23 106 LEU B N 1
ATOM 1516 C CA . LEU B 1 25 ? 30.970 26.191 62.233 1.00 24.88 106 LEU B CA 1
ATOM 1517 C C . LEU B 1 25 ? 30.685 26.243 63.755 1.00 25.21 106 LEU B C 1
ATOM 1518 O O . LEU B 1 25 ? 31.261 27.068 64.466 1.00 24.88 106 LEU B O 1
ATOM 1523 N N . LEU B 1 26 ? 29.774 25.396 64.214 1.00 22.75 107 LEU B N 1
ATOM 1524 C CA . LEU B 1 26 ? 29.350 25.434 65.660 1.00 23.97 107 LEU B CA 1
ATOM 1525 C C . LEU B 1 26 ? 28.880 24.044 66.063 1.00 22.62 107 LEU B C 1
ATOM 1526 O O . LEU B 1 26 ? 28.306 23.329 65.238 1.00 18.59 107 LEU B O 1
ATOM 1531 N N . SER B 1 27 ? 29.104 23.653 67.338 1.00 19.54 108 SER B N 1
ATOM 1532 C CA . SER B 1 27 ? 28.496 22.453 67.906 1.00 19.26 108 SER B CA 1
ATOM 1533 C C . SER B 1 27 ? 28.318 22.820 69.372 1.00 19.89 108 SER B C 1
ATOM 1534 O O . SER B 1 27 ? 29.318 23.048 70.095 1.00 20.06 108 SER B O 1
ATOM 1537 N N . VAL B 1 28 ? 27.076 22.938 69.770 1.00 17.60 109 VAL B N 1
ATOM 1538 C CA . VAL B 1 28 ? 26.768 23.360 71.164 1.00 21.15 109 VAL B CA 1
ATOM 1539 C C . VAL B 1 28 ? 25.558 22.573 71.696 1.00 20.63 109 VAL B C 1
ATOM 1540 O O . VAL B 1 28 ? 24.753 22.019 70.915 1.00 17.85 109 VAL B O 1
ATOM 1544 N N . LEU B 1 29 ? 25.438 22.438 73.052 1.00 18.90 110 LEU B N 1
ATOM 1545 C CA . LEU B 1 29 ? 24.154 22.052 73.600 1.00 20.63 110 LEU B CA 1
ATOM 1546 C C . LEU B 1 29 ? 23.337 23.314 73.852 1.00 21.78 110 LEU B C 1
ATOM 1547 O O . LEU B 1 29 ? 23.873 24.285 74.444 1.00 23.30 110 LEU B O 1
ATOM 1552 N N . ARG B 1 30 ? 22.068 23.330 73.474 1.00 21.94 111 ARG B N 1
ATOM 1553 C CA . ARG B 1 30 ? 21.243 24.571 73.691 1.00 25.89 111 ARG B CA 1
ATOM 1554 C C . ARG B 1 30 ? 19.765 24.232 73.847 1.00 25.61 111 ARG B C 1
ATOM 1555 O O . ARG B 1 30 ? 19.303 23.252 73.338 1.00 25.79 111 ARG B O 1
ATOM 1563 N N . PRO B 1 31 ? 18.977 25.097 74.547 1.00 27.77 112 PRO B N 1
ATOM 1564 C CA . PRO B 1 31 ? 17.574 24.828 74.726 1.00 27.64 112 PRO B CA 1
ATOM 1565 C C . PRO B 1 31 ? 16.841 24.874 73.412 1.00 28.39 112 PRO B C 1
ATOM 1566 O O . PRO B 1 31 ? 17.161 25.722 72.592 1.00 30.68 112 PRO B O 1
ATOM 1570 N N . ALA B 1 32 ? 15.885 23.961 73.216 1.00 27.96 113 ALA B N 1
ATOM 1571 C CA . ALA B 1 32 ? 15.090 23.856 72.016 1.00 27.89 113 ALA B CA 1
ATOM 1572 C C . ALA B 1 32 ? 14.065 25.005 71.913 1.00 29.98 113 ALA B C 1
ATOM 1573 O O . ALA B 1 32 ? 13.214 25.167 72.810 1.00 28.93 113 ALA B O 1
ATOM 1575 N N . SER B 1 33 ? 14.163 25.798 70.847 1.00 31.11 114 SER B N 1
ATOM 1576 C CA . SER B 1 33 ? 13.069 26.728 70.499 1.00 32.94 114 SER B CA 1
ATOM 1577 C C . SER B 1 33 ? 11.753 25.994 70.336 1.00 34.13 114 SER B C 1
ATOM 1578 O O . SER B 1 33 ? 11.703 24.740 70.276 1.00 34.45 114 SER B O 1
ATOM 1581 N N . GLY B 1 34 ? 10.641 26.742 70.266 1.00 34.54 115 GLY B N 1
ATOM 1582 C CA . GLY B 1 34 ? 9.356 26.057 70.128 1.00 33.59 115 GLY B CA 1
ATOM 1583 C C . GLY B 1 34 ? 9.262 25.327 68.799 1.00 32.21 115 GLY B C 1
ATOM 1584 O O . GLY B 1 34 ? 8.684 24.264 68.705 1.00 34.80 115 GLY B O 1
ATOM 1585 N N . HIS B 1 35 ? 9.871 25.872 67.761 1.00 32.87 116 HIS B N 1
ATOM 1586 C CA . HIS B 1 35 ? 9.779 25.284 66.426 1.00 31.63 116 HIS B CA 1
ATOM 1587 C C . HIS B 1 35 ? 10.664 24.000 66.334 1.00 29.57 116 HIS B C 1
ATOM 1588 O O . HIS B 1 35 ? 10.248 22.988 65.754 1.00 30.01 116 HIS B O 1
ATOM 1595 N N . VAL B 1 36 ? 11.838 24.049 66.949 1.00 27.27 117 VAL B N 1
ATOM 1596 C CA . VAL B 1 36 ? 12.689 22.824 67.063 1.00 25.47 117 VAL B CA 1
ATOM 1597 C C . VAL B 1 36 ? 12.068 21.720 67.903 1.00 25.71 117 VAL B C 1
ATOM 1598 O O . VAL B 1 36 ? 12.024 20.515 67.510 1.00 23.85 117 VAL B O 1
ATOM 1602 N N . ALA B 1 37 ? 11.542 22.135 69.051 1.00 26.79 118 ALA B N 1
ATOM 1603 C CA . ALA B 1 37 ? 10.835 21.215 69.921 1.00 26.17 118 ALA B CA 1
ATOM 1604 C C . ALA B 1 37 ? 9.658 20.532 69.226 1.00 26.23 118 ALA B C 1
ATOM 1605 O O . ALA B 1 37 ? 9.515 19.308 69.308 1.00 27.36 118 ALA B O 1
ATOM 1607 N N . ASP B 1 38 ? 8.825 21.279 68.480 1.00 27.82 119 ASP B N 1
ATOM 1608 C CA . ASP B 1 38 ? 7.772 20.629 67.708 1.00 27.23 119 ASP B CA 1
ATOM 1609 C C . ASP B 1 38 ? 8.208 19.671 66.662 1.00 27.24 119 ASP B C 1
ATOM 1610 O O . ASP B 1 38 ? 7.558 18.653 66.462 1.00 26.65 119 ASP B O 1
ATOM 1615 N N . ALA B 1 39 ? 9.255 20.016 65.886 1.00 25.98 120 ALA B N 1
ATOM 1616 C CA . ALA B 1 39 ? 9.716 19.071 64.898 1.00 27.45 120 ALA B CA 1
ATOM 1617 C C . ALA B 1 39 ? 10.204 17.767 65.502 1.00 26.32 120 ALA B C 1
ATOM 1618 O O . ALA B 1 39 ? 9.970 16.719 64.935 1.00 29.17 120 ALA B O 1
ATOM 1620 N N . LEU B 1 40 ? 10.960 17.859 66.596 1.00 27.11 121 LEU B N 1
ATOM 1621 C CA . LEU B 1 40 ? 11.597 16.695 67.240 1.00 28.18 121 LEU B CA 1
ATOM 1622 C C . LEU B 1 40 ? 10.639 15.871 68.120 1.00 30.31 121 LEU B C 1
ATOM 1623 O O . LEU B 1 40 ? 11.010 14.817 68.610 1.00 30.65 121 LEU B O 1
ATOM 1628 N N . GLY B 1 41 ? 9.457 16.412 68.359 1.00 31.21 122 GLY B N 1
ATOM 1629 C CA . GLY B 1 41 ? 8.512 15.817 69.319 1.00 33.23 122 GLY B CA 1
ATOM 1630 C C . GLY B 1 41 ? 9.001 15.906 70.755 1.00 33.77 122 GLY B C 1
ATOM 1631 O O . GLY B 1 41 ? 8.865 14.915 71.537 1.00 34.97 122 GLY B O 1
ATOM 1632 N N . ILE B 1 42 ? 9.524 17.069 71.154 1.00 32.54 123 ILE B N 1
ATOM 1633 C CA . ILE B 1 42 ? 10.075 17.213 72.515 1.00 33.69 123 ILE B CA 1
ATOM 1634 C C . ILE B 1 42 ? 9.550 18.476 73.195 1.00 35.45 123 ILE B C 1
ATOM 1635 O O . ILE B 1 42 ? 8.668 19.146 72.665 1.00 36.75 123 ILE B O 1
ATOM 1640 N N . THR B 1 43 ? 10.104 18.781 74.364 1.00 37.48 124 THR B N 1
ATOM 1641 C CA . THR B 1 43 ? 9.677 19.881 75.186 1.00 38.95 124 THR B CA 1
ATOM 1642 C C . THR B 1 43 ? 10.510 21.141 74.938 1.00 38.09 124 THR B C 1
ATOM 1643 O O . THR B 1 43 ? 11.763 21.150 75.080 1.00 37.54 124 THR B O 1
ATOM 1647 N N . GLU B 1 44 ? 9.818 22.223 74.598 1.00 38.54 125 GLU B N 1
ATOM 1648 C CA . GLU B 1 44 ? 10.465 23.561 74.584 1.00 38.03 125 GLU B CA 1
ATOM 1649 C C . GLU B 1 44 ? 11.391 23.892 75.759 1.00 37.90 125 GLU B C 1
ATOM 1650 O O . GLU B 1 44 ? 11.019 23.849 76.948 1.00 38.78 125 GLU B O 1
ATOM 1656 N N . GLY B 1 45 ? 12.608 24.267 75.412 1.00 35.34 126 GLY B N 1
ATOM 1657 C CA . GLY B 1 45 ? 13.589 24.620 76.391 1.00 34.91 126 GLY B CA 1
ATOM 1658 C C . GLY B 1 45 ? 14.422 23.457 76.841 1.00 33.78 126 GLY B C 1
ATOM 1659 O O . GLY B 1 45 ? 15.374 23.657 77.567 1.00 34.36 126 GLY B O 1
ATOM 1660 N N . GLU B 1 46 ? 14.074 22.245 76.443 1.00 33.81 127 GLU B N 1
ATOM 1661 C CA . GLU B 1 46 ? 14.950 21.112 76.758 1.00 32.98 127 GLU B CA 1
ATOM 1662 C C . GLU B 1 46 ? 16.169 21.117 75.858 1.00 31.66 127 GLU B C 1
ATOM 1663 O O . GLU B 1 46 ? 16.033 21.457 74.654 1.00 30.34 127 GLU B O 1
ATOM 1669 N N . ASN B 1 47 ? 17.325 20.741 76.426 1.00 28.51 128 ASN B N 1
ATOM 1670 C CA . ASN B 1 47 ? 18.567 20.832 75.677 1.00 27.92 128 ASN B CA 1
ATOM 1671 C C . ASN B 1 47 ? 18.508 19.962 74.463 1.00 24.89 128 ASN B C 1
ATOM 1672 O O . ASN B 1 47 ? 18.048 18.829 74.515 1.00 23.38 128 ASN B O 1
ATOM 1677 N N . VAL B 1 48 ? 19.043 20.506 73.364 1.00 23.55 129 VAL B N 1
ATOM 1678 C CA . VAL B 1 48 ? 19.284 19.692 72.130 1.00 20.03 129 VAL B CA 1
ATOM 1679 C C . VAL B 1 48 ? 20.724 19.900 71.672 1.00 18.46 129 VAL B C 1
ATOM 1680 O O . VAL B 1 48 ? 21.392 20.844 72.095 1.00 17.18 129 VAL B O 1
ATOM 1684 N N . ILE B 1 49 ? 21.223 19.019 70.816 1.00 15.25 130 ILE B N 1
ATOM 1685 C CA . ILE B 1 49 ? 22.526 19.249 70.245 1.00 15.49 130 ILE B CA 1
ATOM 1686 C C . ILE B 1 49 ? 22.212 20.098 68.972 1.00 16.60 130 ILE B C 1
ATOM 1687 O O . ILE B 1 49 ? 21.323 19.753 68.238 1.00 16.21 130 ILE B O 1
ATOM 1692 N N . HIS B 1 50 ? 22.962 21.183 68.802 1.00 17.73 131 HIS B N 1
ATOM 1693 C CA . HIS B 1 50 ? 22.830 22.059 67.648 1.00 16.42 131 HIS B CA 1
ATOM 1694 C C . HIS B 1 50 ? 24.176 22.066 66.956 1.00 15.39 131 HIS B C 1
ATOM 1695 O O . HIS B 1 50 ? 25.229 22.473 67.551 1.00 15.48 131 HIS B O 1
ATOM 1702 N N . LEU B 1 51 ? 24.206 21.591 65.691 1.00 13.22 132 LEU B N 1
ATOM 1703 C CA . LEU B 1 51 ? 25.425 21.814 64.886 1.00 15.99 132 LEU B CA 1
ATOM 1704 C C . LEU B 1 51 ? 25.050 22.737 63.741 1.00 14.66 132 LEU B C 1
ATOM 1705 O O . LEU B 1 51 ? 23.996 22.560 63.160 1.00 15.24 132 LEU B O 1
ATOM 1710 N N . ARG B 1 52 ? 25.954 23.649 63.439 1.00 15.55 133 ARG B N 1
ATOM 1711 C CA . ARG B 1 52 ? 25.808 24.528 62.228 1.00 18.26 133 ARG B CA 1
ATOM 1712 C C . ARG B 1 52 ? 26.948 24.226 61.266 1.00 18.78 133 ARG B C 1
ATOM 1713 O O . ARG B 1 52 ? 28.119 24.047 61.671 1.00 17.80 133 ARG B O 1
ATOM 1721 N N . THR B 1 53 ? 26.606 24.027 60.005 1.00 15.32 134 THR B N 1
ATOM 1722 C CA . THR B 1 53 ? 27.600 23.646 59.035 1.00 15.94 134 THR B CA 1
ATOM 1723 C C . THR B 1 53 ? 27.436 24.652 57.859 1.00 16.44 134 THR B C 1
ATOM 1724 O O . THR B 1 53 ? 26.400 25.286 57.746 1.00 15.91 134 THR B O 1
ATOM 1728 N N . LEU B 1 54 ? 28.499 24.783 57.081 1.00 15.57 135 LEU B N 1
ATOM 1729 C CA . LEU B 1 54 ? 28.451 25.785 55.939 1.00 16.84 135 LEU B CA 1
ATOM 1730 C C . LEU B 1 54 ? 29.259 25.120 54.853 1.00 15.37 135 LEU B C 1
ATOM 1731 O O . LEU B 1 54 ? 30.272 24.465 55.118 1.00 16.31 135 LEU B O 1
ATOM 1736 N N A ARG B 1 55 ? 28.809 25.246 53.618 0.50 12.84 136 ARG B N 1
ATOM 1737 N N B ARG B 1 55 ? 28.775 25.232 53.604 0.50 14.16 136 ARG B N 1
ATOM 1738 C CA A ARG B 1 55 ? 29.656 24.785 52.543 0.50 11.95 136 ARG B CA 1
ATOM 1739 C CA B ARG B 1 55 ? 29.479 24.747 52.380 0.50 13.70 136 ARG B CA 1
ATOM 1740 C C A ARG B 1 55 ? 29.843 25.971 51.622 0.50 11.73 136 ARG B C 1
ATOM 1741 C C B ARG B 1 55 ? 29.825 26.007 51.613 0.50 12.62 136 ARG B C 1
ATOM 1742 O O A ARG B 1 55 ? 28.947 26.784 51.386 0.50 12.68 136 ARG B O 1
ATOM 1743 O O B ARG B 1 55 ? 28.991 26.911 51.452 0.50 13.41 136 ARG B O 1
ATOM 1758 N N . ARG B 1 56 ? 31.071 26.034 51.143 1.00 12.73 137 ARG B N 1
ATOM 1759 C CA . ARG B 1 56 ? 31.485 27.071 50.195 1.00 12.56 137 ARG B CA 1
ATOM 1760 C C . ARG B 1 56 ? 31.943 26.431 48.912 1.00 14.40 137 ARG B C 1
ATOM 1761 O O . ARG B 1 56 ? 32.351 25.218 48.872 1.00 15.43 137 ARG B O 1
ATOM 1769 N N . VAL B 1 57 ? 31.809 27.209 47.832 1.00 15.46 138 VAL B N 1
ATOM 1770 C CA . VAL B 1 57 ? 32.463 26.787 46.575 1.00 14.43 138 VAL B CA 1
ATOM 1771 C C . VAL B 1 57 ? 33.339 27.948 46.116 1.00 12.84 138 VAL B C 1
ATOM 1772 O O . VAL B 1 57 ? 32.884 29.079 45.986 1.00 13.23 138 VAL B O 1
ATOM 1776 N N . ASN B 1 58 ? 34.611 27.630 45.987 1.00 14.92 139 ASN B N 1
ATOM 1777 C CA . ASN B 1 58 ? 35.644 28.655 45.639 1.00 15.88 139 ASN B CA 1
ATOM 1778 C C . ASN B 1 58 ? 35.545 29.862 46.571 1.00 15.07 139 ASN B C 1
ATOM 1779 O O . ASN B 1 58 ? 35.560 31.008 46.117 1.00 16.86 139 ASN B O 1
ATOM 1784 N N . GLY B 1 59 ? 35.354 29.610 47.874 1.00 13.91 140 GLY B N 1
ATOM 1785 C CA . GLY B 1 59 ? 35.262 30.740 48.807 1.00 14.06 140 GLY B CA 1
ATOM 1786 C C . GLY B 1 59 ? 33.855 31.292 49.155 1.00 14.24 140 GLY B C 1
ATOM 1787 O O . GLY B 1 59 ? 33.676 31.982 50.182 1.00 15.32 140 GLY B O 1
ATOM 1788 N N . VAL B 1 60 ? 32.887 30.989 48.289 1.00 13.97 141 VAL B N 1
ATOM 1789 C CA . VAL B 1 60 ? 31.613 31.641 48.328 1.00 12.16 141 VAL B CA 1
ATOM 1790 C C . VAL B 1 60 ? 30.699 30.790 49.172 1.00 11.90 141 VAL B C 1
ATOM 1791 O O . VAL B 1 60 ? 30.452 29.635 48.801 1.00 12.47 141 VAL B O 1
ATOM 1795 N N . ALA B 1 61 ? 30.207 31.338 50.265 1.00 11.55 142 ALA B N 1
ATOM 1796 C CA . ALA B 1 61 ? 29.232 30.577 51.069 1.00 11.75 142 ALA B CA 1
ATOM 1797 C C . ALA B 1 61 ? 27.922 30.325 50.289 1.00 11.39 142 ALA B C 1
ATOM 1798 O O . ALA B 1 61 ? 27.289 31.283 49.799 1.00 12.96 142 ALA B O 1
ATOM 1800 N N . LEU B 1 62 ? 27.453 29.055 50.256 1.00 12.15 143 LEU B N 1
ATOM 1801 C CA . LEU B 1 62 ? 26.316 28.705 49.426 1.00 12.24 143 LEU B CA 1
ATOM 1802 C C . LEU B 1 62 ? 25.204 28.081 50.230 1.00 13.14 143 LEU B C 1
ATOM 1803 O O . LEU B 1 62 ? 24.044 28.323 49.906 1.00 13.70 143 LEU B O 1
ATOM 1808 N N . CYS B 1 63 ? 25.557 27.300 51.245 1.00 12.26 144 CYS B N 1
ATOM 1809 C CA . CYS B 1 63 ? 24.488 26.602 51.984 1.00 13.42 144 CYS B CA 1
ATOM 1810 C C . CYS B 1 63 ? 24.895 26.611 53.434 1.00 15.05 144 CYS B C 1
ATOM 1811 O O . CYS B 1 63 ? 26.002 26.141 53.768 1.00 17.50 144 CYS B O 1
ATOM 1814 N N . LEU B 1 64 ? 23.958 27.025 54.273 1.00 13.14 145 LEU B N 1
ATOM 1815 C CA . LEU B 1 64 ? 24.157 27.027 55.761 1.00 14.78 145 LEU B CA 1
ATOM 1816 C C . LEU B 1 64 ? 23.116 26.048 56.328 1.00 16.14 145 LEU B C 1
ATOM 1817 O O . LEU B 1 64 ? 21.978 26.145 55.933 1.00 15.90 145 LEU B O 1
ATOM 1822 N N . ILE B 1 65 ? 23.515 25.142 57.229 1.00 14.63 146 ILE B N 1
ATOM 1823 C CA . ILE B 1 65 ? 22.518 24.157 57.718 1.00 13.35 146 ILE B CA 1
ATOM 1824 C C . ILE B 1 65 ? 22.641 24.158 59.222 1.00 15.48 146 ILE B C 1
ATOM 1825 O O . ILE B 1 65 ? 23.731 24.102 59.739 1.00 15.38 146 ILE B O 1
ATOM 1830 N N . ASP B 1 66 ? 21.495 24.195 59.845 1.00 15.05 147 ASP B N 1
ATOM 1831 C CA . ASP B 1 66 ? 21.351 24.058 61.296 1.00 14.85 147 ASP B CA 1
ATOM 1832 C C . ASP B 1 66 ? 20.797 22.659 61.516 1.00 14.74 147 ASP B C 1
ATOM 1833 O O . ASP B 1 66 ? 19.744 22.280 60.946 1.00 14.86 147 ASP B O 1
ATOM 1838 N N . HIS B 1 67 ? 21.505 21.814 62.290 1.00 12.53 148 HIS B N 1
ATOM 1839 C CA . HIS B 1 67 ? 21.066 20.483 62.474 1.00 14.02 148 HIS B CA 1
ATOM 1840 C C . HIS B 1 67 ? 20.751 20.367 63.991 1.00 15.32 148 HIS B C 1
ATOM 1841 O O . HIS B 1 67 ? 21.600 20.771 64.736 1.00 16.28 148 HIS B O 1
ATOM 1848 N N . TYR B 1 68 ? 19.568 19.871 64.367 1.00 13.86 149 TYR B N 1
ATOM 1849 C CA . TYR B 1 68 ? 19.207 19.763 65.793 1.00 15.32 149 TYR B CA 1
ATOM 1850 C C . TYR B 1 68 ? 18.928 18.271 66.096 1.00 14.37 149 TYR B C 1
ATOM 1851 O O . TYR B 1 68 ? 18.174 17.623 65.338 1.00 14.69 149 TYR B O 1
ATOM 1860 N N . PHE B 1 69 ? 19.576 17.673 67.130 1.00 16.38 150 PHE B N 1
ATOM 1861 C CA . PHE B 1 69 ? 19.308 16.245 67.488 1.00 16.54 150 PHE B CA 1
ATOM 1862 C C . PHE B 1 69 ? 18.764 16.202 68.902 1.00 16.97 150 PHE B C 1
ATOM 1863 O O . PHE B 1 69 ? 19.311 16.920 69.732 1.00 17.81 150 PHE B O 1
ATOM 1871 N N . ALA B 1 70 ? 17.784 15.319 69.168 1.00 18.88 151 ALA B N 1
ATOM 1872 C CA . ALA B 1 70 ? 17.173 15.306 70.493 1.00 19.55 151 ALA B CA 1
ATOM 1873 C C . ALA B 1 70 ? 17.932 14.323 71.435 1.00 19.73 151 ALA B C 1
ATOM 1874 O O . ALA B 1 70 ? 17.866 14.445 72.634 1.00 21.25 151 ALA B O 1
ATOM 1876 N N . ASP B 1 71 ? 18.715 13.457 70.826 1.00 18.53 152 ASP B N 1
ATOM 1877 C CA . ASP B 1 71 ? 19.350 12.365 71.614 1.00 16.91 152 ASP B CA 1
ATOM 1878 C C . ASP B 1 71 ? 20.723 12.805 72.152 1.00 15.73 152 ASP B C 1
ATOM 1879 O O . ASP B 1 71 ? 21.766 12.781 71.490 1.00 15.20 152 ASP B O 1
ATOM 1884 N N . LEU B 1 72 ? 20.725 13.196 73.435 1.00 16.60 153 LEU B N 1
ATOM 1885 C CA . LEU B 1 72 ? 21.935 13.721 74.000 1.00 15.19 153 LEU B CA 1
ATOM 1886 C C . LEU B 1 72 ? 23.006 12.668 74.203 1.00 13.89 153 LEU B C 1
ATOM 1887 O O . LEU B 1 72 ? 24.186 13.019 74.455 1.00 14.00 153 LEU B O 1
ATOM 1892 N N . THR B 1 73 ? 22.644 11.376 74.112 1.00 15.82 154 THR B N 1
ATOM 1893 C CA . THR B 1 73 ? 23.670 10.328 74.135 1.00 16.94 154 THR B CA 1
ATOM 1894 C C . THR B 1 73 ? 24.626 10.482 72.973 1.00 15.05 154 THR B C 1
ATOM 1895 O O . THR B 1 73 ? 25.731 9.854 72.895 1.00 16.17 154 THR B O 1
ATOM 1899 N N . LEU B 1 74 ? 24.178 11.227 71.945 1.00 14.81 155 LEU B N 1
ATOM 1900 C CA . LEU B 1 74 ? 25.045 11.419 70.751 1.00 14.77 155 LEU B CA 1
ATOM 1901 C C . LEU B 1 74 ? 26.069 12.532 70.907 1.00 13.77 155 LEU B C 1
ATOM 1902 O O . LEU B 1 74 ? 26.882 12.777 70.036 1.00 15.53 155 LEU B O 1
ATOM 1907 N N . TRP B 1 75 ? 26.014 13.281 72.022 1.00 12.70 156 TRP B N 1
ATOM 1908 C CA . TRP B 1 75 ? 26.855 14.443 72.168 1.00 14.20 156 TRP B CA 1
ATOM 1909 C C . TRP B 1 75 ? 28.363 14.232 72.073 1.00 14.73 156 TRP B C 1
ATOM 1910 O O . TRP B 1 75 ? 29.044 14.995 71.352 1.00 14.20 156 TRP B O 1
ATOM 1921 N N . PRO B 1 76 ? 28.934 13.226 72.769 1.00 14.52 157 PRO B N 1
ATOM 1922 C CA . PRO B 1 76 ? 30.380 13.038 72.677 1.00 14.37 157 PRO B CA 1
ATOM 1923 C C . PRO B 1 76 ? 30.805 12.742 71.188 1.00 14.92 157 PRO B C 1
ATOM 1924 O O . PRO B 1 76 ? 31.947 13.031 70.821 1.00 16.93 157 PRO B O 1
ATOM 1928 N N . THR B 1 77 ? 29.888 12.166 70.435 1.00 14.25 158 THR B N 1
ATOM 1929 C CA . THR B 1 77 ? 30.152 11.832 68.996 1.00 15.38 158 THR B CA 1
ATOM 1930 C C . THR B 1 77 ? 30.052 13.117 68.168 1.00 14.09 158 THR B C 1
ATOM 1931 O O . THR B 1 77 ? 30.997 13.479 67.461 1.00 15.95 158 THR B O 1
ATOM 1935 N N . LEU B 1 78 ? 28.885 13.764 68.193 1.00 14.00 159 LEU B N 1
ATOM 1936 C CA . LEU B 1 78 ? 28.569 14.900 67.263 1.00 14.55 159 LEU B CA 1
ATOM 1937 C C . LEU B 1 78 ? 29.469 16.118 67.532 1.00 15.83 159 LEU B C 1
ATOM 1938 O O . LEU B 1 78 ? 29.837 16.905 66.617 1.00 16.32 159 LEU B O 1
ATOM 1943 N N . GLN B 1 79 ? 29.963 16.276 68.764 1.00 15.38 160 GLN B N 1
ATOM 1944 C CA . GLN B 1 79 ? 30.881 17.406 69.061 1.00 16.77 160 GLN B CA 1
ATOM 1945 C C . GLN B 1 79 ? 32.229 17.281 68.363 1.00 18.16 160 GLN B C 1
ATOM 1946 O O . GLN B 1 79 ? 32.875 18.302 68.177 1.00 22.04 160 GLN B O 1
ATOM 1952 N N . ARG B 1 80 ? 32.579 16.061 67.943 1.00 17.83 161 ARG B N 1
ATOM 1953 C CA . ARG B 1 80 ? 33.867 15.687 67.306 1.00 20.94 161 ARG B CA 1
ATOM 1954 C C . ARG B 1 80 ? 33.760 15.782 65.795 1.00 20.59 161 ARG B C 1
ATOM 1955 O O . ARG B 1 80 ? 34.804 15.667 65.101 1.00 21.89 161 ARG B O 1
ATOM 1963 N N . PHE B 1 81 ? 32.534 15.988 65.275 1.00 19.18 162 PHE B N 1
ATOM 1964 C CA . PHE B 1 81 ? 32.403 16.204 63.799 1.00 21.19 162 PHE B CA 1
ATOM 1965 C C . PHE B 1 81 ? 33.159 17.469 63.403 1.00 20.81 162 PHE B C 1
ATOM 1966 O O . PHE B 1 81 ? 33.058 18.507 64.037 1.00 23.23 162 PHE B O 1
ATOM 1974 N N . ASP B 1 82 ? 33.893 17.443 62.280 1.00 24.01 163 ASP B N 1
ATOM 1975 C CA . ASP B 1 82 ? 34.676 18.592 61.913 1.00 25.90 163 ASP B CA 1
ATOM 1976 C C . ASP B 1 82 ? 34.271 19.138 60.511 1.00 25.37 163 ASP B C 1
ATOM 1977 O O . ASP B 1 82 ? 34.049 20.340 60.317 1.00 26.91 163 ASP B O 1
ATOM 1982 N N . SER B 1 83 ? 34.212 18.218 59.582 1.00 25.12 164 SER B N 1
ATOM 1983 C CA . SER B 1 83 ? 33.992 18.554 58.148 1.00 24.50 164 SER B CA 1
ATOM 1984 C C . SER B 1 83 ? 33.623 17.303 57.430 1.00 24.25 164 SER B C 1
ATOM 1985 O O . SER B 1 83 ? 33.833 16.170 57.963 1.00 24.06 164 SER B O 1
ATOM 1988 N N . GLY B 1 84 ? 33.043 17.437 56.225 1.00 21.97 165 GLY B N 1
ATOM 1989 C CA . GLY B 1 84 ? 32.500 16.262 55.537 1.00 21.80 165 GLY B CA 1
ATOM 1990 C C . GLY B 1 84 ? 31.024 15.951 55.686 1.00 21.48 165 GLY B C 1
ATOM 1991 O O . GLY B 1 84 ? 30.258 16.817 56.141 1.00 21.13 165 GLY B O 1
ATOM 1992 N N . SER B 1 85 ? 30.613 14.732 55.315 1.00 20.87 166 SER B N 1
ATOM 1993 C CA . SER B 1 85 ? 29.204 14.332 55.474 1.00 20.33 166 SER B CA 1
ATOM 1994 C C . SER B 1 85 ? 28.901 14.025 56.937 1.00 21.19 166 SER B C 1
ATOM 1995 O O . SER B 1 85 ? 29.384 13.016 57.478 1.00 20.91 166 SER B O 1
ATOM 1998 N N . LEU B 1 86 ? 28.038 14.834 57.550 1.00 20.28 167 LEU B N 1
ATOM 1999 C CA . LEU B 1 86 ? 27.642 14.622 58.960 1.00 19.47 167 LEU B CA 1
ATOM 2000 C C . LEU B 1 86 ? 27.015 13.256 59.168 1.00 20.49 167 LEU B C 1
ATOM 2001 O O . LEU B 1 86 ? 27.326 12.528 60.134 1.00 19.47 167 LEU B O 1
ATOM 2006 N N . HIS B 1 87 ? 26.163 12.789 58.248 1.00 18.26 168 HIS B N 1
ATOM 2007 C CA . HIS B 1 87 ? 25.479 11.558 58.467 1.00 20.28 168 HIS B CA 1
ATOM 2008 C C . HIS B 1 87 ? 26.423 10.350 58.312 1.00 20.34 168 HIS B C 1
ATOM 2009 O O . HIS B 1 87 ? 26.242 9.377 59.005 1.00 22.94 168 HIS B O 1
ATOM 2016 N N . ASP B 1 88 ? 27.354 10.441 57.374 1.00 20.58 169 ASP B N 1
ATOM 2017 C CA . ASP B 1 88 ? 28.420 9.419 57.201 1.00 23.25 169 ASP B CA 1
ATOM 2018 C C . ASP B 1 88 ? 29.232 9.341 58.503 1.00 24.07 169 ASP B C 1
ATOM 2019 O O . ASP B 1 88 ? 29.489 8.242 58.943 1.00 22.70 169 ASP B O 1
ATOM 2024 N N . PHE B 1 89 ? 29.625 10.493 59.058 1.00 21.19 170 PHE B N 1
ATOM 2025 C CA . PHE B 1 89 ? 30.386 10.544 60.350 1.00 22.73 170 PHE B CA 1
ATOM 2026 C C . PHE B 1 89 ? 29.629 9.845 61.474 1.00 22.61 170 PHE B C 1
ATOM 2027 O O . PHE B 1 89 ? 30.182 8.937 62.193 1.00 23.60 170 PHE B O 1
ATOM 2035 N N . LEU B 1 90 ? 28.370 10.222 61.647 1.00 21.05 171 LEU B N 1
ATOM 2036 C CA . LEU B 1 90 ? 27.532 9.571 62.664 1.00 20.66 171 LEU B CA 1
ATOM 2037 C C . LEU B 1 90 ? 27.405 8.062 62.423 1.00 24.43 171 LEU B C 1
ATOM 2038 O O . LEU B 1 90 ? 27.534 7.243 63.340 1.00 23.06 171 LEU B O 1
ATOM 2043 N N . ARG B 1 91 ? 27.210 7.683 61.169 1.00 24.95 172 ARG B N 1
ATOM 2044 C CA . ARG B 1 91 ? 27.031 6.290 60.862 1.00 27.01 172 ARG B CA 1
ATOM 2045 C C . ARG B 1 91 ? 28.301 5.489 61.195 1.00 27.26 172 ARG B C 1
ATOM 2046 O O . ARG B 1 91 ? 28.227 4.430 61.799 1.00 31.15 172 ARG B O 1
ATOM 2054 N N . GLU B 1 92 ? 29.455 5.970 60.861 1.00 26.84 173 GLU B N 1
ATOM 2055 C CA . GLU B 1 92 ? 30.604 5.117 61.157 1.00 28.21 173 GLU B CA 1
ATOM 2056 C C . GLU B 1 92 ? 30.751 4.964 62.686 1.00 30.00 173 GLU B C 1
ATOM 2057 O O . GLU B 1 92 ? 30.923 3.842 63.249 1.00 31.15 173 GLU B O 1
ATOM 2063 N N . GLN B 1 93 ? 30.560 6.087 63.365 1.00 27.85 174 GLN B N 1
ATOM 2064 C CA . GLN B 1 93 ? 30.768 6.140 64.852 1.00 27.25 174 GLN B CA 1
ATOM 2065 C C . GLN B 1 93 ? 29.811 5.294 65.665 1.00 27.97 174 GLN B C 1
ATOM 2066 O O . GLN B 1 93 ? 30.153 4.841 66.768 1.00 29.57 174 GLN B O 1
ATOM 2072 N N . THR B 1 94 ? 28.587 5.154 65.221 1.00 28.52 175 THR B N 1
ATOM 2073 C CA . THR B 1 94 ? 27.527 4.613 66.071 1.00 29.17 175 THR B CA 1
ATOM 2074 C C . THR B 1 94 ? 26.681 3.549 65.391 1.00 29.36 175 THR B C 1
ATOM 2075 O O . THR B 1 94 ? 25.749 2.990 66.017 1.00 30.42 175 THR B O 1
ATOM 2079 N N . GLY B 1 95 ? 26.965 3.353 64.112 1.00 31.38 176 GLY B N 1
ATOM 2080 C CA . GLY B 1 95 ? 26.134 2.534 63.263 1.00 31.02 176 GLY B CA 1
ATOM 2081 C C . GLY B 1 95 ? 24.751 3.082 62.942 1.00 30.58 176 GLY B C 1
ATOM 2082 O O . GLY B 1 95 ? 23.990 2.393 62.260 1.00 30.54 176 GLY B O 1
ATOM 2083 N N . ILE B 1 96 ? 24.408 4.316 63.377 1.00 27.97 177 ILE B N 1
ATOM 2084 C CA . ILE B 1 96 ? 23.049 4.841 63.157 1.00 27.65 177 ILE B CA 1
ATOM 2085 C C . ILE B 1 96 ? 23.005 5.396 61.741 1.00 27.96 177 ILE B C 1
ATOM 2086 O O . ILE B 1 96 ? 23.799 6.259 61.421 1.00 27.37 177 ILE B O 1
ATOM 2091 N N . ALA B 1 97 ? 22.090 4.880 60.895 1.00 30.36 178 ALA B N 1
ATOM 2092 C CA . ALA B 1 97 ? 21.934 5.409 59.524 1.00 30.23 178 ALA B CA 1
ATOM 2093 C C . ALA B 1 97 ? 20.641 6.167 59.450 1.00 30.16 178 ALA B C 1
ATOM 2094 O O . ALA B 1 97 ? 19.585 5.640 59.772 1.00 31.98 178 ALA B O 1
ATOM 2096 N N . LEU B 1 98 ? 20.750 7.447 59.118 1.00 30.98 179 LEU B N 1
ATOM 2097 C CA . LEU B 1 98 ? 19.594 8.311 59.088 1.00 30.62 179 LEU B CA 1
ATOM 2098 C C . LEU B 1 98 ? 18.950 8.222 57.732 1.00 30.39 179 LEU B C 1
ATOM 2099 O O . LEU B 1 98 ? 19.642 8.174 56.697 1.00 31.49 179 LEU B O 1
ATOM 2104 N N A ARG B 1 99 ? 17.639 8.167 57.722 0.50 30.65 180 ARG B N 1
ATOM 2105 N N B ARG B 1 99 ? 17.619 8.214 57.771 0.50 30.96 180 ARG B N 1
ATOM 2106 C CA A ARG B 1 99 ? 16.933 8.278 56.468 0.50 31.08 180 ARG B CA 1
ATOM 2107 C CA B ARG B 1 99 ? 16.731 8.113 56.608 0.50 31.79 180 ARG B CA 1
ATOM 2108 C C A ARG B 1 99 ? 15.857 9.325 56.635 0.50 30.65 180 ARG B C 1
ATOM 2109 C C B ARG B 1 99 ? 15.736 9.271 56.654 0.50 31.05 180 ARG B C 1
ATOM 2110 O O A ARG B 1 99 ? 15.331 9.566 57.734 0.50 30.01 180 ARG B O 1
ATOM 2111 O O B ARG B 1 99 ? 15.135 9.540 57.710 0.50 30.18 180 ARG B O 1
ATOM 2126 N N . ARG B 1 100 ? 15.518 9.922 55.511 1.00 30.40 181 ARG B N 1
ATOM 2127 C CA . ARG B 1 100 ? 14.571 10.999 55.477 1.00 30.09 181 ARG B CA 1
ATOM 2128 C C . ARG B 1 100 ? 13.145 10.516 55.673 1.00 29.29 181 ARG B C 1
ATOM 2129 O O . ARG B 1 100 ? 12.762 9.515 55.063 1.00 29.89 181 ARG B O 1
ATOM 2137 N N . SER B 1 101 ? 12.364 11.203 56.503 1.00 28.69 182 SER B N 1
ATOM 2138 C CA . SER B 1 101 ? 10.928 10.913 56.524 1.00 30.01 182 SER B CA 1
ATOM 2139 C C . SER B 1 101 ? 10.062 11.995 55.840 1.00 29.63 182 SER B C 1
ATOM 2140 O O . SER B 1 101 ? 9.114 11.674 55.093 1.00 30.73 182 SER B O 1
ATOM 2143 N N . GLN B 1 102 ? 10.389 13.266 56.117 1.00 26.99 183 GLN B N 1
ATOM 2144 C CA . GLN B 1 102 ? 9.597 14.356 55.532 1.00 23.24 183 GLN B CA 1
ATOM 2145 C C . GLN B 1 102 ? 10.497 15.483 55.095 1.00 21.01 183 GLN B C 1
ATOM 2146 O O . GLN B 1 102 ? 11.505 15.764 55.709 1.00 20.65 183 GLN B O 1
ATOM 2152 N N . THR B 1 103 ? 10.090 16.175 54.039 1.00 18.47 184 THR B N 1
ATOM 2153 C CA . THR B 1 103 ? 10.936 17.356 53.581 1.00 17.32 184 THR B CA 1
ATOM 2154 C C . THR B 1 103 ? 9.939 18.469 53.334 1.00 17.79 184 THR B C 1
ATOM 2155 O O . THR B 1 103 ? 8.834 18.197 52.853 1.00 17.94 184 THR B O 1
ATOM 2159 N N . ARG B 1 104 ? 10.295 19.698 53.710 1.00 16.12 185 ARG B N 1
ATOM 2160 C CA . ARG B 1 104 ? 9.493 20.908 53.363 1.00 17.85 185 ARG B CA 1
ATOM 2161 C C . ARG B 1 104 ? 10.401 21.856 52.595 1.00 15.80 185 ARG B C 1
ATOM 2162 O O . ARG B 1 104 ? 11.526 22.164 53.076 1.00 16.54 185 ARG B O 1
ATOM 2170 N N . ILE B 1 105 ? 9.907 22.422 51.493 1.00 14.71 186 ILE B N 1
ATOM 2171 C CA . ILE B 1 105 ? 10.741 23.358 50.712 1.00 14.46 186 ILE B CA 1
ATOM 2172 C C . ILE B 1 105 ? 10.019 24.668 50.469 1.00 13.88 186 ILE B C 1
ATOM 2173 O O . ILE B 1 105 ? 8.879 24.665 49.995 1.00 15.46 186 ILE B O 1
ATOM 2178 N N . SER B 1 106 ? 10.692 25.781 50.793 1.00 13.73 187 SER B N 1
ATOM 2179 C CA . SER B 1 106 ? 10.059 27.079 50.728 1.00 12.93 187 SER B CA 1
ATOM 2180 C C . SER B 1 106 ? 11.121 28.060 50.254 1.00 14.26 187 SER B C 1
ATOM 2181 O O . SER B 1 106 ? 12.287 27.712 50.138 1.00 15.58 187 SER B O 1
ATOM 2184 N N . ALA B 1 107 ? 10.695 29.243 49.843 1.00 13.09 188 ALA B N 1
ATOM 2185 C CA . ALA B 1 107 ? 11.655 30.246 49.459 1.00 13.70 188 ALA B CA 1
ATOM 2186 C C . ALA B 1 107 ? 11.253 31.528 50.189 1.00 16.79 188 ALA B C 1
ATOM 2187 O O . ALA B 1 107 ? 10.089 31.827 50.366 1.00 18.23 188 ALA B O 1
ATOM 2189 N N . ARG B 1 108 ? 12.247 32.274 50.628 1.00 19.49 189 ARG B N 1
ATOM 2190 C CA . ARG B 1 108 ? 11.978 33.590 51.263 1.00 24.45 189 ARG B CA 1
ATOM 2191 C C . ARG B 1 108 ? 13.127 34.531 51.062 1.00 27.49 189 ARG B C 1
ATOM 2192 O O . ARG B 1 108 ? 14.176 34.125 50.627 1.00 27.11 189 ARG B O 1
ATOM 2200 N N . ARG B 1 109 ? 12.883 35.804 51.388 1.00 30.34 190 ARG B N 1
ATOM 2201 C CA . ARG B 1 109 ? 13.947 36.803 51.312 1.00 34.32 190 ARG B CA 1
ATOM 2202 C C . ARG B 1 109 ? 14.797 36.652 52.574 1.00 35.22 190 ARG B C 1
ATOM 2203 O O . ARG B 1 109 ? 14.260 36.354 53.630 1.00 37.06 190 ARG B O 1
ATOM 2211 N N . ALA B 1 110 ? 16.132 36.729 52.428 1.00 37.84 191 ALA B N 1
ATOM 2212 C CA . ALA B 1 110 ? 17.042 36.621 53.559 1.00 38.92 191 ALA B CA 1
ATOM 2213 C C . ALA B 1 110 ? 16.865 37.822 54.484 1.00 41.82 191 ALA B C 1
ATOM 2214 O O . ALA B 1 110 ? 16.862 39.005 54.023 1.00 41.09 191 ALA B O 1
ATOM 2216 N N . GLN B 1 111 ? 16.673 37.498 55.759 1.00 42.67 192 GLN B N 1
ATOM 2217 C CA . GLN B 1 111 ? 16.619 38.514 56.790 1.00 45.51 192 GLN B CA 1
ATOM 2218 C C . GLN B 1 111 ? 17.692 38.309 57.892 1.00 44.91 192 GLN B C 1
ATOM 2219 O O . GLN B 1 111 ? 18.033 37.161 58.289 1.00 44.98 192 GLN B O 1
ATOM 2225 N N . ALA B 1 112 ? 18.208 39.444 58.377 1.00 44.19 193 ALA B N 1
ATOM 2226 C CA . ALA B 1 112 ? 18.849 39.497 59.692 1.00 42.23 193 ALA B CA 1
ATOM 2227 C C . ALA B 1 112 ? 20.151 38.731 59.740 1.00 40.55 193 ALA B C 1
ATOM 2228 O O . ALA B 1 112 ? 21.086 38.992 58.941 1.00 41.40 193 ALA B O 1
ATOM 2230 N N . LYS B 1 113 ? 20.211 37.793 60.684 1.00 38.34 194 LYS B N 1
ATOM 2231 C CA . LYS B 1 113 ? 21.388 36.973 60.895 1.00 37.03 194 LYS B CA 1
ATOM 2232 C C . LYS B 1 113 ? 21.656 36.046 59.707 1.00 35.27 194 LYS B C 1
ATOM 2233 O O . LYS B 1 113 ? 22.804 35.620 59.523 1.00 33.92 194 LYS B O 1
ATOM 2239 N N . GLU B 1 114 ? 20.606 35.763 58.914 1.00 33.62 195 GLU B N 1
ATOM 2240 C CA . GLU B 1 1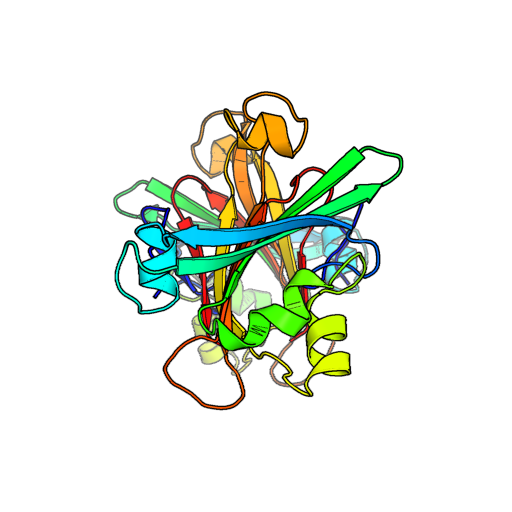14 ? 20.780 34.913 57.686 1.00 32.58 195 GLU B CA 1
ATOM 2241 C C . GLU B 1 114 ? 21.694 35.524 56.661 1.00 30.50 195 GLU B C 1
ATOM 2242 O O . GLU B 1 114 ? 22.607 34.834 56.159 1.00 28.64 195 GLU B O 1
ATOM 2248 N N . CYS B 1 115 ? 21.466 36.812 56.355 1.00 30.32 196 CYS B N 1
ATOM 2249 C CA . CYS B 1 115 ? 22.329 37.565 55.433 1.00 30.66 196 CYS B CA 1
ATOM 2250 C C . CYS B 1 115 ? 23.749 37.528 55.904 1.00 28.72 196 CYS B C 1
ATOM 2251 O O . CYS B 1 115 ? 24.670 37.419 55.111 1.00 26.51 196 CYS B O 1
ATOM 2254 N N . GLN B 1 116 ? 23.935 37.713 57.210 1.00 27.08 197 GLN B N 1
ATOM 2255 C CA . GLN B 1 116 ? 25.259 37.761 57.749 1.00 25.46 197 GLN B CA 1
ATOM 2256 C C . GLN B 1 116 ? 26.007 36.425 57.648 1.00 24.23 197 GLN B C 1
ATOM 2257 O O . GLN B 1 116 ? 27.174 36.376 57.229 1.00 23.71 197 GLN B O 1
ATOM 2263 N N . ARG B 1 117 ? 25.327 35.326 58.009 1.00 20.38 198 ARG B N 1
ATOM 2264 C CA . ARG B 1 117 ? 25.975 34.068 58.016 1.00 20.88 198 ARG B CA 1
ATOM 2265 C C . ARG B 1 117 ? 26.190 33.480 56.601 1.00 15.32 198 ARG B C 1
ATOM 2266 O O . ARG B 1 117 ? 27.162 32.783 56.402 1.00 16.22 198 ARG B O 1
ATOM 2274 N N . LEU B 1 118 ? 25.268 33.754 55.698 1.00 16.21 199 LEU B N 1
ATOM 2275 C CA . LEU B 1 118 ? 25.391 33.312 54.301 1.00 17.66 199 LEU B CA 1
ATOM 2276 C C . LEU B 1 118 ? 26.161 34.368 53.480 1.00 18.67 199 LEU B C 1
ATOM 2277 O O . LEU B 1 118 ? 26.471 34.153 52.285 1.00 18.17 199 LEU B O 1
ATOM 2282 N N . GLU B 1 119 ? 26.492 35.486 54.132 1.00 17.83 200 GLU B N 1
ATOM 2283 C CA . GLU B 1 119 ? 27.344 36.541 53.477 1.00 18.57 200 GLU B CA 1
ATOM 2284 C C . GLU B 1 119 ? 26.704 37.095 52.198 1.00 20.81 200 GLU B C 1
ATOM 2285 O O . GLU B 1 119 ? 27.343 37.134 51.079 1.00 24.38 200 GLU B O 1
ATOM 2291 N N . ILE B 1 120 ? 25.451 37.495 52.331 1.00 21.85 201 ILE B N 1
ATOM 2292 C CA . ILE B 1 120 ? 24.645 37.973 51.174 1.00 24.07 201 ILE B CA 1
ATOM 2293 C C . ILE B 1 120 ? 23.866 39.211 51.561 1.00 26.88 201 ILE B C 1
ATOM 2294 O O . ILE B 1 120 ? 23.629 39.442 52.771 1.00 27.70 201 ILE B O 1
ATOM 2299 N N . PRO B 1 121 ? 23.515 40.053 50.547 1.00 29.87 202 PRO B N 1
ATOM 2300 C CA . PRO B 1 121 ? 22.855 41.313 50.811 1.00 31.73 202 PRO B CA 1
ATOM 2301 C C . PRO B 1 121 ? 21.479 41.045 51.373 1.00 33.89 202 PRO B C 1
ATOM 2302 O O . PRO B 1 121 ? 20.876 39.977 51.109 1.00 32.80 202 PRO B O 1
ATOM 2306 N N . ASN B 1 122 ? 20.991 41.997 52.156 1.00 35.33 203 ASN B N 1
ATOM 2307 C CA . ASN B 1 122 ? 19.637 41.935 52.639 1.00 37.36 203 ASN B CA 1
ATOM 2308 C C . ASN B 1 122 ? 18.610 41.654 51.508 1.00 38.28 203 ASN B C 1
ATOM 2309 O O . ASN B 1 122 ? 18.749 42.185 50.391 1.00 39.02 203 ASN B O 1
ATOM 2314 N N . MET B 1 123 ? 17.605 40.817 51.819 1.00 37.67 204 MET B N 1
ATOM 2315 C CA . MET B 1 123 ? 16.521 40.398 50.892 1.00 37.34 204 MET B CA 1
ATOM 2316 C C . MET B 1 123 ? 16.929 39.504 49.683 1.00 35.95 204 MET B C 1
ATOM 2317 O O . MET B 1 123 ? 16.107 39.273 48.780 1.00 35.65 204 MET B O 1
ATOM 2322 N N . SER B 1 124 ? 18.160 38.976 49.653 1.00 33.89 205 SER B N 1
ATOM 2323 C CA . SER B 1 124 ? 18.589 38.086 48.551 1.00 33.05 205 SER B CA 1
ATOM 2324 C C . SER B 1 124 ? 17.699 36.836 48.736 1.00 30.96 205 SER B C 1
ATOM 2325 O O . SER B 1 124 ? 17.456 36.469 49.886 1.00 30.51 205 SER B O 1
ATOM 2329 N N . PRO B 1 125 ? 17.182 36.217 47.645 1.00 30.81 206 PRO B N 1
ATOM 2330 C CA . PRO B 1 125 ? 16.288 35.056 47.876 1.00 27.91 206 PRO B CA 1
ATOM 2331 C C . PRO B 1 125 ? 17.045 33.821 48.424 1.00 25.11 206 PRO B C 1
ATOM 2332 O O . PRO B 1 125 ? 18.179 33.532 47.944 1.00 24.76 206 PRO B O 1
ATOM 2336 N N . LEU B 1 126 ? 16.389 33.076 49.342 1.00 21.92 207 LEU B N 1
ATOM 2337 C CA . LEU B 1 126 ? 16.963 31.827 49.861 1.00 17.23 207 LEU B CA 1
ATOM 2338 C C . LEU B 1 126 ? 15.996 30.736 49.554 1.00 17.75 207 LEU B C 1
ATOM 2339 O O . LEU B 1 126 ? 14.747 30.995 49.524 1.00 17.96 207 LEU B O 1
ATOM 2344 N N . LEU B 1 127 ? 16.535 29.529 49.307 1.00 12.71 208 LEU B N 1
ATOM 2345 C CA . LEU B 1 127 ? 15.754 28.321 49.305 1.00 12.24 208 LEU B CA 1
ATOM 2346 C C . LEU B 1 127 ? 15.908 27.684 50.659 1.00 13.85 208 LEU B C 1
ATOM 2347 O O . LEU B 1 127 ? 17.072 27.522 51.112 1.00 15.35 208 LEU B O 1
ATOM 2352 N N . CYS B 1 128 ? 14.781 27.301 51.304 1.00 14.44 209 CYS B N 1
ATOM 2353 C CA . CYS B 1 128 ? 14.888 26.792 52.700 1.00 13.90 209 CYS B CA 1
ATOM 2354 C C . CYS B 1 128 ? 14.380 25.336 52.579 1.00 14.66 209 CYS B C 1
ATOM 2355 O O . CYS B 1 128 ? 13.222 25.109 52.123 1.00 14.67 209 CYS B O 1
ATOM 2358 N N . VAL B 1 129 ? 15.172 24.370 53.006 1.00 12.86 210 VAL B N 1
ATOM 2359 C CA . VAL B 1 129 ? 14.808 22.969 52.909 1.00 11.33 210 VAL B CA 1
ATOM 2360 C C . VAL B 1 129 ? 14.853 22.458 54.344 1.00 13.87 210 VAL B C 1
ATOM 2361 O O . VAL B 1 129 ? 15.891 22.501 55.008 1.00 13.93 210 VAL B O 1
ATOM 2365 N N . ARG B 1 130 ? 13.724 21.970 54.817 1.00 13.90 211 ARG B N 1
ATOM 2366 C CA . ARG B 1 130 ? 13.647 21.511 56.209 1.00 13.98 211 ARG B CA 1
ATOM 2367 C C . ARG B 1 130 ? 13.313 20.035 56.157 1.00 15.38 211 ARG B C 1
ATOM 2368 O O . ARG B 1 130 ? 12.418 19.603 55.471 1.00 15.27 211 ARG B O 1
ATOM 2376 N N A THR B 1 131 ? 14.080 19.224 56.886 0.50 14.37 212 THR B N 1
ATOM 2377 N N B THR B 1 131 ? 14.055 19.270 56.949 0.50 14.30 212 THR B N 1
ATOM 2378 C CA A THR B 1 131 ? 13.928 17.760 56.786 0.50 15.97 212 THR B CA 1
ATOM 2379 C CA B THR B 1 131 ? 13.995 17.819 56.853 0.50 16.41 212 THR B CA 1
ATOM 2380 C C A THR B 1 131 ? 13.948 17.121 58.160 0.50 15.98 212 THR B C 1
ATOM 2381 C C B THR B 1 131 ? 13.818 17.259 58.259 0.50 16.06 212 THR B C 1
ATOM 2382 O O A THR B 1 131 ? 14.730 17.499 59.028 0.50 14.04 212 THR B O 1
ATOM 2383 O O B THR B 1 131 ? 14.303 17.884 59.251 0.50 14.25 212 THR B O 1
ATOM 2390 N N . LEU B 1 132 ? 13.083 16.134 58.344 1.00 16.80 213 LEU B N 1
ATOM 2391 C CA . LEU B 1 132 ? 13.094 15.295 59.548 1.00 18.62 213 LEU B CA 1
ATOM 2392 C C . LEU B 1 132 ? 13.675 13.986 59.113 1.00 19.46 213 LEU B C 1
ATOM 2393 O O . LEU B 1 132 ? 13.238 13.369 58.096 1.00 20.48 213 LEU B O 1
ATOM 2398 N N . ASN B 1 133 ? 14.677 13.527 59.891 1.00 20.80 214 ASN B N 1
ATOM 2399 C CA . ASN B 1 133 ? 15.372 12.253 59.569 1.00 22.10 214 ASN B CA 1
ATOM 2400 C C . ASN B 1 133 ? 15.170 11.309 60.759 1.00 24.54 214 ASN B C 1
ATOM 2401 O O . ASN B 1 133 ? 15.210 11.754 61.927 1.00 23.24 214 ASN B O 1
ATOM 2406 N N . HIS B 1 134 ? 14.945 10.035 60.461 1.00 28.10 215 HIS B N 1
ATOM 2407 C CA . HIS B 1 134 ? 14.755 9.026 61.540 1.00 30.26 215 HIS B CA 1
ATOM 2408 C C . HIS B 1 134 ? 15.858 7.969 61.444 1.00 32.05 215 HIS B C 1
ATOM 2409 O O . HIS B 1 134 ? 16.438 7.794 60.384 1.00 29.96 215 HIS B O 1
ATOM 2416 N N . ARG B 1 135 ? 16.195 7.301 62.554 1.00 34.73 216 ARG B N 1
ATOM 2417 C CA . ARG B 1 135 ? 17.181 6.210 62.491 1.00 39.72 216 ARG B CA 1
ATOM 2418 C C . ARG B 1 135 ? 16.653 5.044 61.624 1.00 41.86 216 ARG B C 1
ATOM 2419 O O . ARG B 1 135 ? 15.477 4.747 61.696 1.00 42.16 216 ARG B O 1
ATOM 2427 N N . ASP B 1 136 ? 17.515 4.411 60.815 1.00 45.79 217 ASP B N 1
ATOM 2428 C CA . ASP B 1 136 ? 17.114 3.260 59.980 1.00 49.62 217 ASP B CA 1
ATOM 2429 C C . ASP B 1 136 ? 16.491 2.259 60.937 1.00 51.08 217 ASP B C 1
ATOM 2430 O O . ASP B 1 136 ? 17.205 1.485 61.603 1.00 51.45 217 ASP B O 1
ATOM 2435 N N . GLY B 1 137 ? 15.161 2.314 60.979 1.00 52.19 218 GLY B N 1
ATOM 2436 C CA . GLY B 1 137 ? 14.345 1.996 62.152 1.00 53.49 218 GLY B CA 1
ATOM 2437 C C . GLY B 1 137 ? 13.049 2.763 61.952 1.00 54.75 218 GLY B C 1
ATOM 2438 O O . GLY B 1 137 ? 12.390 2.572 60.924 1.00 55.24 218 GLY B O 1
ATOM 2439 N N . GLU B 1 138 ? 12.687 3.658 62.874 1.00 55.42 219 GLU B N 1
ATOM 2440 C CA . GLU B 1 138 ? 11.348 4.260 62.802 1.00 56.64 219 GLU B CA 1
ATOM 2441 C C . GLU B 1 138 ? 10.963 5.524 63.580 1.00 55.98 219 GLU B C 1
ATOM 2442 O O . GLU B 1 138 ? 11.217 5.650 64.787 1.00 56.25 219 GLU B O 1
ATOM 2448 N N . SER B 1 139 ? 10.372 6.447 62.817 1.00 55.90 220 SER B N 1
ATOM 2449 C CA . SER B 1 139 ? 9.217 7.319 63.202 1.00 55.16 220 SER B CA 1
ATOM 2450 C C . SER B 1 139 ? 9.249 7.993 64.575 1.00 53.80 220 SER B C 1
ATOM 2451 O O . SER B 1 139 ? 8.212 8.211 65.223 1.00 54.87 220 SER B O 1
ATOM 2454 N N . SER B 1 140 ? 10.456 8.304 65.014 1.00 51.50 221 SER B N 1
ATOM 2455 C CA . SER B 1 140 ? 10.684 9.250 66.084 1.00 47.97 221 SER B CA 1
ATOM 2456 C C . SER B 1 140 ? 11.806 9.993 65.365 1.00 44.80 221 SER B C 1
ATOM 2457 O O . SER B 1 140 ? 12.807 9.373 65.041 1.00 45.69 221 SER B O 1
ATOM 2460 N N . PRO B 1 141 ? 11.600 11.271 64.989 1.00 40.99 222 PRO B N 1
ATOM 2461 C CA . PRO B 1 141 ? 12.705 11.948 64.307 1.00 37.65 222 PRO B CA 1
ATOM 2462 C C . PRO B 1 141 ? 13.947 12.082 65.166 1.00 34.04 222 PRO B C 1
ATOM 2463 O O . PRO B 1 141 ? 13.879 12.596 66.276 1.00 37.06 222 PRO B O 1
ATOM 2467 N N . ALA B 1 142 ? 15.064 11.647 64.643 1.00 28.17 223 ALA B N 1
ATOM 2468 C CA . ALA B 1 142 ? 16.340 11.786 65.301 1.00 24.78 223 ALA B CA 1
ATOM 2469 C C . ALA B 1 142 ? 16.999 13.163 65.030 1.00 22.84 223 ALA B C 1
ATOM 2470 O O . ALA B 1 142 ? 17.773 13.708 65.854 1.00 19.73 223 ALA B O 1
ATOM 2472 N N . GLU B 1 143 ? 16.685 13.723 63.845 1.00 20.67 224 GLU B N 1
ATOM 2473 C CA . GLU B 1 143 ? 17.391 14.983 63.406 1.00 19.50 224 GLU B CA 1
ATOM 2474 C C . GLU B 1 143 ? 16.337 15.869 62.736 1.00 16.77 224 GLU B C 1
ATOM 2475 O O . GLU B 1 143 ? 15.570 15.328 61.980 1.00 18.66 224 GLU B O 1
ATOM 2481 N N . TYR B 1 144 ? 16.346 17.180 63.031 1.00 16.61 225 TYR B N 1
ATOM 2482 C CA . TYR B 1 144 ? 15.525 18.210 62.333 1.00 15.85 225 TYR B CA 1
ATOM 2483 C C . TYR B 1 144 ? 16.633 19.130 61.744 1.00 14.45 225 TYR B C 1
ATOM 2484 O O . TYR B 1 144 ? 17.462 19.637 62.501 1.00 14.25 225 TYR B O 1
ATOM 2493 N N . SER B 1 145 ? 16.675 19.251 60.406 1.00 15.61 226 SER B N 1
ATOM 2494 C CA . SER B 1 145 ? 17.683 20.143 59.854 1.00 14.24 226 SER B CA 1
ATOM 2495 C C . SER B 1 145 ? 17.012 21.251 58.973 1.00 12.97 226 SER B C 1
ATOM 2496 O O . SER B 1 145 ? 15.987 20.980 58.385 1.00 13.61 226 SER B O 1
ATOM 2499 N N . VAL B 1 146 ? 17.535 22.458 59.111 1.00 12.61 227 VAL B N 1
ATOM 2500 C CA . VAL B 1 146 ? 16.975 23.641 58.426 1.00 12.83 227 VAL B CA 1
ATOM 2501 C C . VAL B 1 146 ? 18.133 24.105 57.530 1.00 12.85 227 VAL B C 1
ATOM 2502 O O . VAL B 1 146 ? 19.142 24.613 58.075 1.00 14.49 227 VAL B O 1
ATOM 2506 N N . SER B 1 147 ? 18.003 23.965 56.217 1.00 14.16 228 SER B N 1
ATOM 2507 C CA . SER B 1 147 ? 19.105 24.389 55.351 1.00 13.58 228 SER B CA 1
ATOM 2508 C C . SER B 1 147 ? 18.686 25.654 54.583 1.00 12.30 228 SER B C 1
ATOM 2509 O O . SER B 1 147 ? 17.518 25.742 54.185 1.00 14.84 228 SER B O 1
ATOM 2512 N N . LEU B 1 148 ? 19.578 26.637 54.460 1.00 12.19 229 LEU B N 1
ATOM 2513 C CA . LEU B 1 148 ? 19.250 27.839 53.731 1.00 11.59 229 LEU B CA 1
ATOM 2514 C C . LEU B 1 148 ? 20.300 27.903 52.638 1.00 12.78 229 LEU B C 1
ATOM 2515 O O . LEU B 1 148 ? 21.503 27.825 52.972 1.00 13.50 229 LEU B O 1
ATOM 2520 N N . THR B 1 149 ? 19.865 28.015 51.363 1.00 13.11 230 THR B N 1
ATOM 2521 C CA . THR B 1 149 ? 20.842 28.012 50.200 1.00 12.55 230 THR B CA 1
ATOM 2522 C C . THR B 1 149 ? 20.608 29.247 49.355 1.00 12.20 230 THR B C 1
ATOM 2523 O O . THR B 1 149 ? 19.465 29.648 49.200 1.00 11.94 230 THR B O 1
ATOM 2527 N N . ARG B 1 150 ? 21.709 29.859 48.877 1.00 12.16 231 ARG B N 1
ATOM 2528 C CA . ARG B 1 150 ? 21.540 30.962 47.970 1.00 12.81 231 ARG B CA 1
ATOM 2529 C C . ARG B 1 150 ? 20.850 30.491 46.680 1.00 12.48 231 ARG B C 1
ATOM 2530 O O . ARG B 1 150 ? 21.393 29.754 45.913 1.00 15.07 231 ARG B O 1
ATOM 2538 N N . ALA B 1 151 ? 19.653 31.045 46.434 1.00 15.64 232 ALA B N 1
ATOM 2539 C CA . ALA B 1 151 ? 18.799 30.692 45.297 1.00 16.40 232 ALA B CA 1
ATOM 2540 C C . ALA B 1 151 ? 19.411 31.162 44.011 1.00 16.16 232 ALA B C 1
ATOM 2541 O O . ALA B 1 151 ? 19.109 30.626 42.893 1.00 18.11 232 ALA B O 1
ATOM 2543 N N . ASP B 1 152 ? 20.250 32.224 44.117 1.00 15.50 233 ASP B N 1
ATOM 2544 C CA . ASP B 1 152 ? 20.902 32.679 42.856 1.00 17.73 233 ASP B CA 1
ATOM 2545 C C . ASP B 1 152 ? 22.029 31.788 42.413 1.00 18.72 233 ASP B C 1
ATOM 2546 O O . ASP B 1 152 ? 22.577 32.036 41.299 1.00 23.54 233 ASP B O 1
ATOM 2551 N N . MET B 1 153 ? 22.456 30.767 43.225 1.00 16.17 234 MET B N 1
ATOM 2552 C CA . MET B 1 153 ? 23.558 29.929 42.897 1.00 17.09 234 MET B CA 1
ATOM 2553 C C . MET B 1 153 ? 23.248 28.460 42.743 1.00 15.93 234 MET B C 1
ATOM 2554 O O . MET B 1 153 ? 23.975 27.755 42.051 1.00 16.73 234 MET B O 1
ATOM 2559 N N . ILE B 1 154 ? 22.193 27.994 43.419 1.00 16.34 235 ILE B N 1
ATOM 2560 C CA . ILE B 1 154 ? 21.936 26.531 43.407 1.00 18.09 235 ILE B CA 1
ATOM 2561 C C . ILE B 1 154 ? 20.483 26.231 42.971 1.00 17.62 235 ILE B C 1
ATOM 2562 O O . ILE B 1 154 ? 19.547 26.972 43.320 1.00 17.55 235 ILE B O 1
ATOM 2567 N N . GLU B 1 155 ? 20.362 25.184 42.164 1.00 15.18 236 GLU B N 1
ATOM 2568 C CA . GLU B 1 155 ? 19.017 24.592 41.840 1.00 16.58 236 GLU B CA 1
ATOM 2569 C C . GLU B 1 155 ? 19.049 23.151 42.384 1.00 17.29 236 GLU B C 1
ATOM 2570 O O . GLU B 1 155 ? 20.062 22.463 42.226 1.00 15.26 236 GLU B O 1
ATOM 2576 N N . PHE B 1 156 ? 17.964 22.679 43.011 1.00 12.80 237 PHE B N 1
ATOM 2577 C CA . PHE B 1 156 ? 17.920 21.289 43.468 1.00 12.80 237 PHE B CA 1
ATOM 2578 C C . PHE B 1 156 ? 17.402 20.353 42.412 1.00 13.18 237 PHE B C 1
ATOM 2579 O O . PHE B 1 156 ? 16.590 20.740 41.586 1.00 13.19 237 PHE B O 1
ATOM 2587 N N . THR B 1 157 ? 17.950 19.126 42.429 1.00 14.68 238 THR B N 1
ATOM 2588 C CA . THR B 1 157 ? 17.495 18.114 41.480 1.00 14.19 238 THR B CA 1
ATOM 2589 C C . THR B 1 157 ? 17.020 16.867 42.225 1.00 16.91 238 THR B C 1
ATOM 2590 O O . THR B 1 157 ? 17.383 16.615 43.354 1.00 15.83 238 THR B O 1
ATOM 2594 N N . MET B 1 158 ? 16.127 16.131 41.573 1.00 17.35 239 MET B N 1
ATOM 2595 C CA . MET B 1 158 ? 15.684 14.870 42.166 1.00 21.16 239 MET B CA 1
ATOM 2596 C C . MET B 1 158 ? 15.394 13.933 41.019 1.00 23.24 239 MET B C 1
ATOM 2597 O O . MET B 1 158 ? 14.742 14.316 40.058 1.00 19.47 239 MET B O 1
ATOM 2602 N N . GLU B 1 159 ? 15.923 12.700 41.153 1.00 24.93 240 GLU B N 1
ATOM 2603 C CA . GLU B 1 159 ? 15.656 11.591 40.207 1.00 28.98 240 GLU B CA 1
ATOM 2604 C C . GLU B 1 159 ? 14.612 10.714 40.856 1.00 30.58 240 GLU B C 1
ATOM 2605 O O . GLU B 1 159 ? 14.595 10.517 42.094 1.00 32.39 240 GLU B O 1
ATOM 2611 N N . HIS B 1 160 ? 13.696 10.210 40.046 1.00 32.06 241 HIS B N 1
ATOM 2612 C CA . HIS B 1 160 ? 12.606 9.417 40.569 1.00 35.76 241 HIS B CA 1
ATOM 2613 C C . HIS B 1 160 ? 12.627 8.084 39.814 1.00 37.70 241 HIS B C 1
ATOM 2614 O O . HIS B 1 160 ? 12.818 8.057 38.575 1.00 38.55 241 HIS B O 1
#